Protein AF-A0A357KUC8-F1 (afdb_monomer_lite)

Secondary structure (DSSP, 8-state):
-PPEEEEEE--GGGHHHHHHHHHHHGGGGTTEEEEEE--HHHHHHHH---SPPPTTEEEEEEE-TTS-EEEEEEEE-SSTTHHHHHHHHHHHHT----GGGS---TT--BGGGGB-TTHHHHSS--B-EEEEEEEETTEEEEESSHHHHHHHHH-HHHHSBTTTTSBHHHHHHHS-----EEEEEEEETTEEEEE-B-SS-BHHHHHHHHHHHHHHHHHHHHHHHH-PPPPPP-TT--

Sequence (238 aa):
MGRFTVVHLVTGASAEPYRKAVEARSAELAAVQHRFVSDGAEFASLTGAAGAPADDLAGVALLDSAGAPLKTGAIPAAGAGAFDALVAFVSGATRTRAIADYNLPKNSNLAIDGYDPVAYFVAKPVRGTKDLSSTYRGVRYQFSSPDNRNLFNQSPESYLPTYGGWCAAAIGAKDEKVEIDPRNFKIKDGRLHLFYKDLFSDALKDWNKHEREWEPAADRNWEKRTGEKPRAATPGGQ

Structure (mmCIF, N/CA/C/O backbone):
data_AF-A0A357KUC8-F1
#
_entry.id   AF-A0A357KUC8-F1
#
loop_
_atom_site.group_PDB
_atom_site.id
_atom_site.type_symbol
_atom_site.label_atom_id
_atom_site.label_alt_id
_atom_site.label_comp_id
_atom_site.label_asym_id
_atom_site.label_entity_id
_atom_site.label_seq_id
_atom_site.pdbx_PDB_ins_code
_atom_site.Cartn_x
_atom_site.Cartn_y
_atom_site.Cartn_z
_atom_site.occupancy
_atom_site.B_iso_or_equiv
_atom_site.auth_seq_id
_atom_site.auth_comp_id
_atom_site.auth_asym_id
_atom_site.auth_atom_id
_atom_site.pdbx_PDB_model_num
ATOM 1 N N . MET A 1 1 ? -15.311 -6.559 0.393 1.00 43.22 1 MET A N 1
ATOM 2 C CA . MET A 1 1 ? -14.838 -5.523 1.335 1.00 43.22 1 MET A CA 1
ATOM 3 C C . MET A 1 1 ? -14.155 -6.252 2.473 1.00 43.22 1 MET A C 1
ATOM 5 O O . MET A 1 1 ? -14.855 -6.905 3.235 1.00 43.22 1 MET A O 1
ATOM 9 N N . GLY A 1 2 ? -12.821 -6.233 2.526 1.00 51.81 2 GLY A N 1
ATOM 10 C CA . GLY A 1 2 ? -12.096 -6.728 3.697 1.00 51.81 2 GLY A CA 1
ATOM 11 C C . GLY A 1 2 ? -12.489 -5.868 4.893 1.00 51.81 2 GLY A C 1
ATOM 12 O O . GLY A 1 2 ? -12.381 -4.645 4.825 1.00 51.81 2 GLY A O 1
ATOM 13 N N . ARG A 1 3 ? -13.067 -6.489 5.921 1.00 69.31 3 ARG A N 1
ATOM 14 C CA . ARG A 1 3 ? -13.394 -5.819 7.179 1.00 69.31 3 ARG A CA 1
ATOM 15 C C . ARG A 1 3 ? -12.157 -5.908 8.059 1.00 69.31 3 ARG A C 1
ATOM 17 O O . ARG A 1 3 ? -11.649 -7.006 8.266 1.00 69.31 3 ARG A O 1
ATOM 24 N N . PHE A 1 4 ? -11.668 -4.772 8.535 1.00 84.75 4 PHE A N 1
ATOM 25 C CA . PHE A 1 4 ? -10.624 -4.759 9.554 1.00 84.75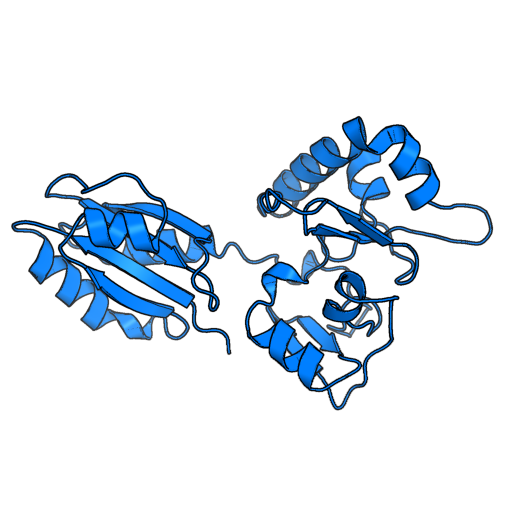 4 PHE A CA 1
ATOM 26 C C . PHE A 1 4 ? -11.218 -5.229 10.880 1.00 84.75 4 PHE A C 1
ATOM 28 O O . PHE A 1 4 ? -12.422 -5.080 11.089 1.00 84.75 4 PHE A O 1
ATOM 35 N N . THR A 1 5 ? -10.395 -5.750 11.784 1.00 91.50 5 THR A N 1
ATOM 36 C CA . THR A 1 5 ? -10.834 -6.063 13.152 1.00 91.50 5 THR A CA 1
ATOM 37 C C . THR A 1 5 ? -10.039 -5.231 14.137 1.00 91.50 5 THR A C 1
ATOM 39 O O . THR A 1 5 ? -8.817 -5.272 14.109 1.00 91.50 5 THR A O 1
ATOM 42 N N . VAL A 1 6 ? -10.696 -4.494 15.028 1.00 93.31 6 VAL A N 1
ATOM 43 C CA . VAL A 1 6 ? -10.036 -3.951 16.215 1.00 93.31 6 VAL A CA 1
ATOM 44 C C . VAL A 1 6 ? -10.286 -4.893 17.380 1.00 93.31 6 VAL A C 1
ATOM 46 O O . VAL A 1 6 ? -11.432 -5.110 17.774 1.00 93.31 6 VAL A O 1
ATOM 49 N N . VAL A 1 7 ? -9.210 -5.448 17.929 1.00 94.56 7 VAL A N 1
ATOM 50 C CA . VAL A 1 7 ? -9.234 -6.181 19.193 1.00 94.56 7 VAL A CA 1
ATOM 51 C C . VAL A 1 7 ? -8.997 -5.189 20.327 1.00 94.56 7 VAL A C 1
ATOM 53 O O . VAL A 1 7 ? -8.029 -4.430 20.291 1.00 94.56 7 VAL A O 1
ATOM 56 N N . HIS A 1 8 ? -9.880 -5.195 21.319 1.00 94.06 8 HIS A N 1
ATOM 57 C CA . HIS A 1 8 ? -9.843 -4.335 22.496 1.00 94.06 8 HIS A CA 1
ATOM 58 C C . HIS A 1 8 ? -9.618 -5.190 23.742 1.00 94.06 8 HIS A C 1
ATOM 60 O O . HIS A 1 8 ? -10.439 -6.057 24.034 1.00 94.06 8 HIS A O 1
ATOM 66 N N . LEU A 1 9 ? -8.558 -4.918 24.496 1.00 93.62 9 LEU A N 1
ATOM 67 C CA . LEU A 1 9 ? -8.335 -5.432 25.841 1.00 93.62 9 LEU A CA 1
ATOM 68 C C . LEU A 1 9 ? -8.558 -4.300 26.842 1.00 93.62 9 LEU A C 1
ATOM 70 O O . LEU A 1 9 ? -7.763 -3.363 26.897 1.00 93.62 9 LEU A O 1
ATOM 74 N N . VAL A 1 10 ? -9.628 -4.391 27.632 1.00 89.25 10 VAL A N 1
ATOM 75 C CA . VAL A 1 10 ? -9.882 -3.480 28.758 1.00 89.25 10 VAL A CA 1
ATOM 76 C C . VAL A 1 10 ? -10.266 -4.292 29.981 1.00 89.25 10 VAL A C 1
ATOM 78 O O . VAL A 1 10 ? -11.103 -5.192 29.899 1.00 89.25 10 VAL A O 1
ATOM 81 N N . THR A 1 11 ? -9.663 -3.955 31.114 1.00 86.31 11 THR A N 1
ATOM 82 C CA . THR A 1 11 ? -9.868 -4.614 32.404 1.00 86.31 11 THR A CA 1
ATOM 83 C C . THR A 1 11 ? -10.286 -3.599 33.464 1.00 86.31 11 THR A C 1
ATOM 85 O O . THR A 1 11 ? -10.173 -2.390 33.277 1.00 86.31 11 THR A O 1
ATOM 88 N N . GLY A 1 12 ? -10.799 -4.086 34.593 1.00 86.19 12 GLY A N 1
ATOM 89 C CA . GLY A 1 12 ? -11.116 -3.231 35.735 1.00 86.19 12 GLY A CA 1
ATOM 90 C C . GLY A 1 12 ? -12.287 -2.269 35.496 1.00 86.19 12 GLY A C 1
ATOM 91 O O . GLY A 1 12 ? -13.210 -2.541 34.727 1.00 86.19 12 GLY A O 1
ATOM 92 N N . ALA A 1 13 ? -12.269 -1.140 36.209 1.00 86.06 13 ALA A N 1
ATOM 93 C CA . ALA A 1 13 ? -13.401 -0.213 36.300 1.00 86.06 13 ALA A CA 1
ATOM 94 C C . ALA A 1 13 ? -13.717 0.541 34.992 1.00 86.06 13 ALA A C 1
ATOM 96 O O . ALA A 1 13 ? -14.814 1.080 34.843 1.00 86.06 13 ALA A O 1
ATOM 97 N N . SER A 1 14 ? -12.779 0.585 34.042 1.00 86.12 14 SER A N 1
ATOM 98 C CA . SER A 1 14 ? -12.934 1.296 32.768 1.00 86.12 14 SER A CA 1
ATOM 99 C C . SER A 1 14 ? -13.593 0.452 31.665 1.00 86.12 14 SER A C 1
ATOM 101 O O . SER A 1 14 ? -14.042 1.013 30.665 1.00 86.12 14 SER A O 1
ATOM 103 N N . ALA A 1 15 ? -13.726 -0.869 31.850 1.00 89.00 15 ALA A N 1
ATOM 104 C CA . ALA A 1 15 ? -14.176 -1.802 30.811 1.00 89.00 15 ALA A CA 1
ATOM 105 C C . ALA A 1 15 ? -15.588 -1.524 30.279 1.00 89.00 15 ALA A C 1
ATOM 107 O O . ALA A 1 15 ? -15.782 -1.383 29.071 1.00 89.00 15 ALA A O 1
ATOM 108 N N . GLU A 1 16 ? -16.571 -1.422 31.172 1.00 91.00 16 GLU A N 1
ATOM 109 C CA . GLU A 1 16 ? -17.971 -1.177 30.804 1.00 91.00 16 GLU A CA 1
ATOM 110 C C . GLU A 1 16 ? -18.181 0.209 30.162 1.00 91.00 16 GLU A C 1
ATOM 112 O O . GLU A 1 16 ? -18.729 0.279 29.056 1.00 91.00 16 GLU A O 1
ATOM 117 N N . PRO A 1 17 ? -17.703 1.320 30.765 1.00 90.75 17 PRO A N 1
ATOM 118 C CA . PRO A 1 17 ? -17.798 2.641 30.145 1.00 90.75 17 PRO A CA 1
ATOM 119 C C . PRO A 1 17 ? -17.150 2.708 28.758 1.00 90.75 17 PRO A C 1
ATOM 121 O O . PRO A 1 17 ? -17.733 3.284 27.836 1.00 90.75 17 PRO A O 1
ATOM 124 N N . TYR A 1 18 ? -15.975 2.093 28.597 1.00 92.81 18 TYR A N 1
ATOM 125 C CA . TYR A 1 18 ? -15.267 2.058 27.323 1.00 92.81 18 TYR A CA 1
ATOM 126 C C . TYR A 1 18 ? -16.044 1.279 26.259 1.00 92.81 18 TYR A C 1
ATOM 128 O O . TYR A 1 18 ? -16.283 1.804 25.169 1.00 92.81 18 TYR A O 1
ATOM 136 N N . ARG A 1 19 ? -16.485 0.052 26.577 1.00 92.62 19 ARG A N 1
ATOM 137 C CA . ARG A 1 19 ? -17.266 -0.786 25.654 1.00 92.62 19 ARG A CA 1
ATOM 138 C C . ARG A 1 19 ? -18.499 -0.037 25.162 1.00 92.62 19 ARG A C 1
ATOM 140 O O . ARG A 1 19 ? -18.701 0.068 23.954 1.00 92.62 19 ARG A O 1
ATOM 147 N N . LYS A 1 20 ? -19.250 0.575 26.081 1.00 91.88 20 LYS A N 1
ATOM 148 C CA . LYS A 1 20 ? -20.445 1.357 25.746 1.00 91.88 20 LYS A CA 1
ATOM 149 C C . LYS A 1 20 ? -20.132 2.532 24.817 1.00 91.88 20 LYS A C 1
ATOM 151 O O . LYS A 1 20 ? -20.894 2.789 23.887 1.00 91.88 20 LYS A O 1
ATOM 156 N N . ALA A 1 21 ? -19.026 3.242 25.048 1.00 90.75 21 ALA A N 1
ATOM 157 C CA . ALA A 1 21 ? -18.610 4.354 24.193 1.00 90.75 21 ALA A CA 1
ATOM 158 C C . ALA A 1 21 ? -18.252 3.891 22.769 1.00 90.75 21 ALA A C 1
ATOM 160 O O . ALA A 1 21 ? -18.636 4.546 21.799 1.00 90.75 21 ALA A O 1
ATOM 161 N N . VAL A 1 22 ? -17.559 2.754 22.640 1.00 91.62 22 VAL A N 1
ATOM 162 C CA . VAL A 1 22 ? -17.210 2.157 21.342 1.00 91.62 22 VAL A CA 1
ATOM 163 C C . VAL A 1 22 ? -18.444 1.653 20.606 1.00 91.62 22 VAL A C 1
ATOM 165 O O . VAL A 1 22 ? -18.620 1.962 19.430 1.00 91.62 22 VAL A O 1
ATOM 168 N N . GLU A 1 23 ? -19.328 0.928 21.285 1.00 90.88 23 GLU A N 1
ATOM 169 C CA . GLU A 1 23 ? -20.552 0.394 20.684 1.00 90.88 23 GLU A CA 1
ATOM 170 C C . GLU A 1 23 ? -21.480 1.510 20.193 1.00 90.88 23 GLU A C 1
ATOM 172 O O . GLU A 1 23 ? -21.948 1.454 19.053 1.00 90.88 23 GLU A O 1
ATOM 177 N N . ALA A 1 24 ? -21.670 2.563 21.000 1.00 89.81 24 ALA A N 1
ATOM 178 C CA . ALA A 1 24 ? -22.538 3.697 20.677 1.00 89.81 24 ALA A CA 1
ATOM 179 C C . ALA A 1 24 ? -22.121 4.454 19.406 1.00 89.81 24 ALA A C 1
ATOM 181 O O . ALA A 1 24 ? -22.967 5.060 18.750 1.00 89.81 24 ALA A O 1
ATOM 182 N N . ARG A 1 25 ? -20.829 4.426 19.062 1.00 90.06 25 ARG A N 1
ATOM 183 C CA . ARG A 1 25 ? -20.252 5.156 17.922 1.00 90.06 25 ARG A CA 1
ATOM 184 C C . ARG A 1 25 ? -19.630 4.233 16.870 1.00 90.06 25 ARG A C 1
ATOM 186 O O . ARG A 1 25 ? -19.018 4.706 15.919 1.00 90.06 25 ARG A O 1
ATOM 193 N N . SER A 1 26 ? -19.828 2.918 16.982 1.00 82.19 26 SER A N 1
ATOM 194 C CA . SER A 1 26 ? -19.240 1.903 16.089 1.00 82.19 26 SER A CA 1
ATOM 195 C C . SER A 1 26 ? -19.555 2.127 14.601 1.00 82.19 26 SER A C 1
ATOM 197 O O . SER A 1 26 ? -18.743 1.809 13.734 1.00 82.19 26 SER A O 1
ATOM 199 N N . ALA A 1 27 ? -20.691 2.758 14.290 1.00 80.56 27 ALA A N 1
ATOM 200 C CA . ALA A 1 27 ? -21.062 3.140 12.928 1.00 80.56 27 ALA A CA 1
ATOM 201 C C . ALA A 1 27 ? -20.090 4.145 12.274 1.00 80.56 27 ALA A C 1
ATOM 203 O O . ALA A 1 27 ? -19.967 4.155 11.049 1.00 80.56 27 ALA A O 1
ATOM 204 N N . GLU A 1 28 ? -19.360 4.949 13.058 1.00 80.31 28 GLU A N 1
ATOM 205 C CA . GLU A 1 28 ? -18.319 5.862 12.552 1.00 80.31 28 GLU A CA 1
ATOM 206 C C . GLU A 1 28 ? -17.122 5.099 11.956 1.00 80.31 28 GLU A C 1
ATOM 208 O O . GLU A 1 28 ? -16.363 5.644 11.156 1.00 80.31 28 GLU A O 1
ATOM 213 N N . LEU A 1 29 ? -16.985 3.812 12.290 1.00 77.12 29 LEU A N 1
ATOM 214 C CA . LEU A 1 29 ? -15.959 2.902 11.791 1.00 77.12 29 LEU A CA 1
ATOM 215 C C . LEU A 1 29 ? -16.594 1.732 11.017 1.00 77.12 29 LEU A C 1
ATOM 217 O O . LEU A 1 29 ? -16.215 0.583 11.202 1.00 77.12 29 LEU A O 1
ATOM 221 N N . ALA A 1 30 ? -17.539 1.997 10.108 1.00 63.72 30 ALA A N 1
ATOM 222 C CA . ALA A 1 30 ? -18.351 0.973 9.420 1.00 63.72 30 ALA A CA 1
ATOM 223 C C . ALA A 1 30 ? -17.578 -0.160 8.689 1.00 63.72 30 ALA A C 1
ATOM 225 O O . ALA A 1 30 ? -18.158 -1.199 8.365 1.00 63.72 30 ALA A O 1
ATOM 226 N N . ALA A 1 31 ? -16.280 0.017 8.413 1.00 73.50 31 ALA A N 1
ATOM 227 C CA . ALA A 1 31 ? -15.400 -1.002 7.827 1.00 73.50 31 ALA A CA 1
ATOM 228 C C . ALA A 1 31 ? -14.613 -1.830 8.869 1.00 73.50 31 ALA A C 1
ATOM 230 O O . ALA A 1 31 ? -13.762 -2.640 8.489 1.00 73.50 31 ALA A O 1
ATOM 231 N N . VAL A 1 32 ? -14.882 -1.626 10.159 1.00 81.06 32 VAL A N 1
ATOM 232 C CA . VAL A 1 32 ? -14.164 -2.205 11.295 1.00 81.06 32 VAL A CA 1
ATOM 233 C C . VAL A 1 32 ? -15.118 -3.059 12.128 1.00 81.06 32 VAL A C 1
ATOM 235 O O . VAL A 1 32 ? -16.190 -2.622 12.534 1.00 81.06 32 VAL A O 1
ATOM 238 N N . GLN A 1 33 ? -14.724 -4.299 12.390 1.00 89.56 33 GLN A N 1
ATOM 239 C CA . GLN A 1 33 ? -15.337 -5.158 13.393 1.00 89.56 33 GLN A CA 1
ATOM 240 C C . GLN A 1 33 ? -14.649 -4.933 14.734 1.00 89.56 33 GLN A C 1
ATOM 242 O O . GLN A 1 33 ? -13.426 -4.874 14.802 1.00 89.56 33 GLN A O 1
ATOM 247 N N . HIS A 1 34 ? -15.426 -4.837 15.805 1.00 92.19 34 HIS A N 1
ATOM 248 C CA . HIS A 1 34 ? -14.900 -4.695 17.157 1.00 92.19 34 HIS A CA 1
ATOM 249 C C . HIS A 1 34 ? -14.947 -6.052 17.865 1.00 92.19 34 HIS A C 1
ATOM 251 O O . HIS A 1 34 ? -16.005 -6.678 17.936 1.00 92.19 34 HIS A O 1
ATOM 257 N N . ARG A 1 35 ? -13.808 -6.511 18.390 1.00 93.62 35 ARG A N 1
ATOM 258 C CA . ARG A 1 35 ? -13.694 -7.713 19.226 1.00 93.62 35 ARG A CA 1
ATOM 259 C C . ARG A 1 35 ? -13.171 -7.308 20.597 1.00 93.62 35 ARG A C 1
ATOM 261 O O . ARG A 1 35 ? -12.047 -6.838 20.705 1.00 93.62 35 ARG A O 1
ATOM 268 N N . PHE A 1 36 ? -13.959 -7.511 21.643 1.00 93.19 36 PHE A N 1
ATOM 269 C CA . PHE A 1 36 ? -13.519 -7.267 23.016 1.00 93.19 36 PHE A CA 1
ATOM 270 C C . PHE A 1 36 ? -12.994 -8.561 23.634 1.00 93.19 36 PHE A C 1
ATOM 272 O O . PHE A 1 36 ? -13.638 -9.601 23.515 1.00 93.19 36 PHE A O 1
ATOM 279 N N . VAL A 1 37 ? -11.851 -8.482 24.306 1.00 91.81 37 VAL A N 1
ATOM 280 C CA . VAL A 1 37 ? -11.258 -9.560 25.101 1.00 91.81 37 VAL A CA 1
ATOM 281 C C . VAL A 1 37 ? -10.975 -9.034 26.506 1.00 91.81 37 VAL A C 1
ATOM 283 O O . VAL A 1 37 ? -10.710 -7.847 26.695 1.00 91.81 37 VAL A O 1
ATOM 286 N N . SER A 1 38 ? -11.069 -9.905 27.504 1.00 85.44 38 SER A N 1
ATOM 287 C CA . SER A 1 38 ? -10.801 -9.567 28.912 1.00 85.44 38 SER A CA 1
ATOM 288 C C . SER A 1 38 ? -9.539 -10.233 29.454 1.00 85.44 38 SER A C 1
ATOM 290 O O . SER A 1 38 ? -9.168 -9.995 30.599 1.00 85.44 38 SER A O 1
ATOM 292 N N . ASP A 1 39 ? -8.900 -11.082 28.649 1.00 86.56 39 ASP A N 1
ATOM 293 C CA . ASP A 1 39 ? -7.702 -11.824 29.011 1.00 86.56 39 ASP A CA 1
ATOM 294 C C . ASP A 1 39 ? -6.492 -11.321 28.213 1.00 86.56 39 ASP A C 1
ATOM 296 O O . ASP A 1 39 ? -6.507 -11.242 26.980 1.00 86.56 39 ASP A O 1
ATOM 300 N N . GLY A 1 40 ? -5.424 -10.987 28.938 1.00 86.00 40 GLY A N 1
ATOM 301 C CA . GLY A 1 40 ? -4.164 -10.551 28.350 1.00 86.00 40 GLY A CA 1
ATOM 302 C C . GLY A 1 40 ? -3.480 -11.642 27.528 1.00 86.00 40 GLY A C 1
ATOM 303 O O . GLY A 1 40 ? -2.813 -11.314 26.547 1.00 86.00 40 GLY A O 1
ATOM 304 N N . ALA A 1 41 ? -3.661 -12.921 27.877 1.00 87.00 41 ALA A N 1
ATOM 305 C CA . ALA A 1 41 ? -3.086 -14.024 27.108 1.00 87.00 41 ALA A CA 1
ATOM 306 C C . ALA A 1 41 ? -3.822 -14.228 25.774 1.00 87.00 41 ALA A C 1
ATOM 308 O O . ALA A 1 41 ? -3.171 -14.375 24.736 1.00 87.00 41 ALA A O 1
ATOM 309 N N . GLU A 1 42 ? -5.158 -14.153 25.765 1.00 89.62 42 GLU A N 1
ATOM 310 C CA . GLU A 1 42 ? -5.939 -14.128 24.521 1.00 89.62 42 GLU A CA 1
ATOM 311 C C . GLU A 1 42 ? -5.535 -12.943 23.627 1.00 89.62 42 GLU A C 1
ATOM 313 O O . GLU A 1 42 ? -5.280 -13.127 22.434 1.00 89.62 42 GLU A O 1
ATOM 318 N N . PHE A 1 43 ? -5.412 -11.737 24.193 1.00 89.56 43 PHE A N 1
ATOM 319 C CA . PHE A 1 43 ? -4.977 -10.560 23.436 1.00 89.56 43 PHE A CA 1
ATOM 320 C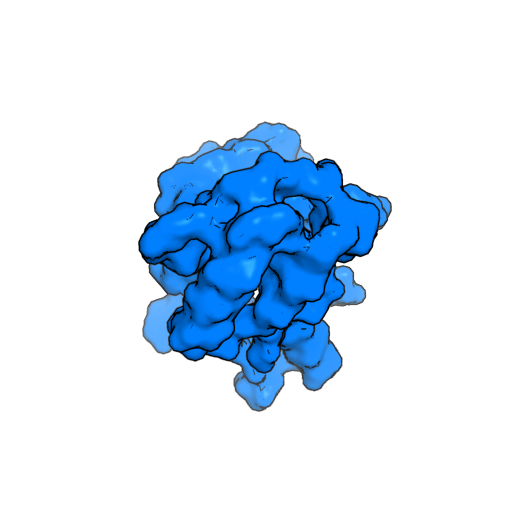 C . PHE A 1 43 ? -3.584 -10.751 22.824 1.00 89.56 43 PHE A C 1
ATOM 322 O O . PHE A 1 43 ? -3.393 -10.483 21.636 1.00 89.56 43 PHE A O 1
ATOM 329 N N . ALA A 1 44 ? -2.623 -11.257 23.598 1.00 87.25 44 ALA A N 1
ATOM 330 C CA . ALA A 1 44 ? -1.272 -11.525 23.112 1.00 87.25 44 ALA A CA 1
ATOM 331 C C . ALA A 1 44 ? -1.260 -12.578 21.993 1.00 87.25 44 ALA A C 1
ATOM 333 O O . ALA A 1 44 ? -0.586 -12.391 20.982 1.00 87.25 44 ALA A O 1
ATOM 334 N N . SER A 1 45 ? -2.056 -13.643 22.128 1.00 86.56 45 SER A N 1
ATOM 335 C CA . SER A 1 45 ? -2.196 -14.697 21.114 1.00 86.56 45 SER A CA 1
ATOM 336 C C . SER A 1 45 ? -2.754 -14.167 19.788 1.00 86.56 45 SER A C 1
ATOM 338 O O . SER A 1 45 ? -2.261 -14.512 18.716 1.00 86.56 45 SER A O 1
ATOM 340 N N . LEU A 1 46 ? -3.753 -13.282 19.848 1.00 83.69 46 LEU A N 1
ATOM 341 C CA . LEU A 1 46 ? -4.397 -12.718 18.657 1.00 83.69 46 LEU A CA 1
ATOM 342 C C . LEU A 1 46 ? -3.570 -11.631 17.964 1.00 83.69 46 LEU A C 1
ATOM 344 O O . LEU A 1 46 ? -3.769 -11.382 16.778 1.00 83.69 46 LEU A O 1
ATOM 348 N N . THR A 1 47 ? -2.714 -10.925 18.703 1.00 84.12 47 THR A N 1
ATOM 349 C CA . THR A 1 47 ? -2.144 -9.648 18.237 1.00 84.12 47 THR A CA 1
ATOM 350 C C . THR A 1 47 ? -0.619 -9.614 18.227 1.00 84.12 47 THR A C 1
ATOM 352 O O . THR A 1 47 ? -0.039 -8.707 17.632 1.00 84.12 47 THR A O 1
ATOM 355 N N . GLY A 1 48 ? 0.042 -10.557 18.904 1.00 80.00 48 GLY A N 1
ATOM 356 C CA . GLY A 1 48 ? 1.488 -10.543 19.137 1.00 80.00 48 GLY A CA 1
ATOM 357 C C . GLY A 1 48 ? 1.967 -9.441 20.093 1.00 80.00 48 GLY A C 1
ATOM 358 O O . GLY A 1 48 ? 3.172 -9.288 20.283 1.00 80.00 48 GLY A O 1
ATOM 359 N N . ALA A 1 49 ? 1.059 -8.654 20.683 1.00 79.56 49 ALA A N 1
ATOM 360 C CA . ALA A 1 49 ? 1.404 -7.612 21.645 1.00 79.56 49 ALA A CA 1
ATOM 361 C C . ALA A 1 49 ? 1.687 -8.191 23.041 1.00 79.56 49 ALA A C 1
ATOM 363 O O . ALA A 1 49 ? 1.113 -9.202 23.444 1.00 79.56 49 ALA A O 1
ATOM 364 N N . ALA A 1 50 ? 2.556 -7.517 23.797 1.00 65.19 50 ALA A N 1
ATOM 365 C CA . ALA A 1 50 ? 2.757 -7.811 25.214 1.00 65.19 50 ALA A CA 1
ATOM 366 C C . ALA A 1 50 ? 1.493 -7.466 26.032 1.00 65.19 50 ALA A C 1
ATOM 368 O O . ALA A 1 50 ? 0.681 -6.661 25.585 1.00 65.19 50 ALA A O 1
ATOM 369 N N . GLY A 1 51 ? 1.351 -8.119 27.194 1.00 60.34 51 GLY A N 1
ATOM 370 C CA . GLY A 1 51 ? 0.114 -8.287 27.973 1.00 60.34 51 GLY A CA 1
ATOM 371 C C . GLY A 1 51 ? -0.604 -7.034 28.505 1.00 60.34 51 GLY A C 1
ATOM 372 O O . GLY A 1 51 ? -0.496 -5.937 27.972 1.00 60.34 51 GLY A O 1
ATOM 373 N N . ALA A 1 52 ? -1.426 -7.243 29.539 1.00 61.69 52 ALA A N 1
ATOM 374 C CA . ALA A 1 52 ? -2.520 -6.341 29.898 1.00 61.69 52 ALA A CA 1
ATOM 375 C C . ALA A 1 52 ? -2.098 -4.882 30.193 1.00 61.69 52 ALA A C 1
ATOM 377 O O . ALA A 1 52 ? -1.087 -4.660 30.864 1.00 61.69 52 ALA A O 1
ATOM 378 N N . PRO A 1 53 ? -2.872 -3.893 29.703 1.00 69.06 53 PRO A N 1
ATOM 379 C CA . PRO A 1 53 ? -2.631 -2.474 29.951 1.00 69.06 53 PRO A CA 1
ATOM 380 C C . PRO A 1 53 ? -2.924 -2.099 31.416 1.00 69.06 53 PRO A C 1
ATOM 382 O O . PRO A 1 53 ? -3.542 -2.862 32.154 1.00 69.06 53 PRO A O 1
ATOM 385 N N . ALA A 1 54 ? -2.503 -0.900 31.829 1.00 73.50 54 ALA A N 1
ATOM 386 C CA . ALA A 1 54 ? -2.949 -0.303 33.090 1.00 73.50 54 ALA A CA 1
ATOM 387 C C . ALA A 1 54 ? -4.479 -0.097 33.105 1.00 73.50 54 ALA A C 1
ATOM 389 O O . ALA A 1 54 ? -5.093 0.021 32.047 1.00 73.50 54 ALA A O 1
ATOM 390 N N . ASP A 1 55 ? -5.089 -0.011 34.294 1.00 71.44 55 ASP A N 1
ATOM 391 C CA . ASP A 1 55 ? -6.554 0.039 34.480 1.00 71.44 55 ASP A CA 1
ATOM 392 C C . ASP A 1 55 ? -7.261 1.214 33.769 1.00 71.44 55 ASP A C 1
ATOM 394 O O . ASP A 1 55 ? -8.465 1.162 33.503 1.00 71.44 55 ASP A O 1
ATOM 398 N N . ASP A 1 56 ? -6.540 2.290 33.459 1.00 82.50 56 ASP A N 1
ATOM 399 C CA . ASP A 1 56 ? -7.032 3.477 32.752 1.00 82.50 56 ASP A CA 1
ATOM 400 C C . ASP A 1 56 ? -6.804 3.431 31.231 1.00 82.50 56 ASP A C 1
ATOM 402 O O . ASP A 1 56 ? -7.246 4.329 30.500 1.00 82.50 56 ASP A O 1
ATOM 406 N N . LEU A 1 57 ? -6.163 2.371 30.737 1.00 86.88 57 LEU A N 1
ATOM 407 C CA . LEU A 1 57 ? -5.791 2.185 29.343 1.00 86.88 57 LEU A CA 1
ATOM 408 C C . LEU A 1 57 ? -6.470 0.957 28.730 1.00 86.88 57 LEU A C 1
ATOM 410 O O . LEU A 1 57 ? -6.642 -0.090 29.347 1.00 86.88 57 LEU A O 1
ATOM 414 N N . ALA A 1 58 ? -6.809 1.083 27.452 1.00 90.62 58 ALA A N 1
ATOM 415 C CA . ALA A 1 58 ? -7.237 -0.012 26.603 1.00 90.62 58 ALA A CA 1
ATOM 416 C C . ALA A 1 58 ? -6.065 -0.461 25.736 1.00 90.62 58 ALA A C 1
ATOM 418 O O . ALA A 1 58 ? -5.510 0.345 24.986 1.00 90.62 58 ALA A O 1
ATOM 419 N N . GLY A 1 59 ? -5.731 -1.748 25.783 1.00 93.12 59 GLY A N 1
ATOM 420 C CA . GLY A 1 59 ? -4.899 -2.389 24.777 1.00 93.12 59 GLY A CA 1
ATOM 421 C C . GLY A 1 59 ? -5.709 -2.491 23.493 1.00 93.12 59 GLY A C 1
ATOM 422 O O . GLY A 1 59 ? -6.820 -3.014 23.497 1.00 93.12 59 GLY A O 1
ATOM 423 N N . VAL A 1 60 ? -5.192 -1.960 22.393 1.00 93.38 60 VAL A N 1
ATOM 424 C CA . VAL A 1 60 ? -5.879 -1.971 21.101 1.00 93.38 60 VAL A CA 1
ATOM 425 C C . VAL A 1 60 ? -4.973 -2.523 20.019 1.00 93.38 60 VAL A C 1
ATOM 427 O O . VAL A 1 60 ? -3.794 -2.177 19.931 1.00 93.38 60 VAL A O 1
ATOM 430 N N . ALA A 1 61 ? -5.535 -3.377 19.173 1.00 92.50 61 ALA A N 1
ATOM 431 C CA . ALA A 1 61 ? -4.862 -3.912 18.003 1.00 92.50 61 ALA A CA 1
ATOM 432 C C . ALA A 1 61 ? -5.780 -3.820 16.792 1.00 92.50 61 ALA A C 1
ATOM 434 O O . ALA A 1 61 ? -6.867 -4.385 16.809 1.00 92.50 61 ALA A O 1
ATOM 435 N N . LEU A 1 62 ? -5.350 -3.125 15.743 1.00 90.19 62 LEU A N 1
ATOM 436 C CA . LEU A 1 62 ? -5.994 -3.190 14.439 1.00 90.19 62 LEU A CA 1
ATOM 437 C C . LEU A 1 62 ? -5.383 -4.355 13.666 1.00 90.19 62 LEU A C 1
ATOM 439 O O . LEU A 1 62 ? -4.175 -4.371 13.438 1.00 90.19 62 LEU A O 1
ATOM 443 N N . LEU A 1 63 ? -6.221 -5.288 13.246 1.00 85.75 63 LEU A N 1
ATOM 444 C CA . LEU A 1 63 ? -5.891 -6.411 12.387 1.00 85.75 63 LEU A CA 1
ATOM 445 C C . LEU A 1 63 ? -6.464 -6.165 10.989 1.00 85.75 63 LEU A C 1
ATOM 447 O O . LEU A 1 63 ? -7.544 -5.574 10.842 1.00 85.75 63 LEU A O 1
ATOM 451 N N . ASP A 1 64 ? -5.756 -6.629 9.966 1.00 78.88 64 ASP A N 1
ATOM 452 C CA . ASP A 1 64 ? -6.310 -6.722 8.619 1.00 78.88 64 ASP A CA 1
ATOM 453 C C . ASP A 1 64 ? -7.392 -7.813 8.524 1.00 78.88 64 ASP A C 1
ATOM 455 O O . ASP A 1 64 ? -7.737 -8.487 9.498 1.00 78.88 64 ASP A O 1
ATOM 459 N N . SER A 1 65 ? -7.966 -7.984 7.336 1.00 75.38 65 SER A N 1
ATOM 460 C CA . SER A 1 65 ? -8.998 -8.996 7.097 1.00 75.38 65 SER A CA 1
ATOM 461 C C . SER A 1 65 ? -8.492 -10.443 7.131 1.00 75.38 65 SER A C 1
ATOM 463 O O . SER A 1 65 ? -9.322 -11.349 7.184 1.00 75.38 65 SER A O 1
ATOM 465 N N . ALA A 1 66 ? -7.175 -10.671 7.113 1.00 75.06 66 ALA A N 1
ATOM 466 C CA . ALA A 1 66 ? -6.556 -11.980 7.321 1.00 75.06 66 ALA A CA 1
ATOM 467 C C . ALA A 1 66 ? -6.211 -12.238 8.803 1.00 75.06 66 ALA A C 1
ATOM 469 O O . ALA A 1 66 ? -5.780 -13.337 9.150 1.00 75.06 66 ALA A O 1
ATOM 470 N N . GLY A 1 67 ? -6.425 -11.252 9.681 1.00 75.50 67 GLY A N 1
ATOM 471 C CA . GLY A 1 67 ? -6.100 -11.328 11.104 1.00 75.50 67 GLY A CA 1
ATOM 472 C C . GLY A 1 67 ? -4.655 -10.949 11.431 1.00 75.50 67 GLY A C 1
ATOM 473 O O . GLY A 1 67 ? -4.249 -11.098 12.582 1.00 75.50 67 GLY A O 1
ATOM 474 N N . ALA A 1 68 ? -3.877 -10.445 10.468 1.00 78.00 68 ALA A N 1
ATOM 475 C CA . ALA A 1 68 ? -2.516 -9.993 10.731 1.00 78.00 68 ALA A CA 1
ATOM 476 C C . ALA A 1 68 ? -2.523 -8.591 11.377 1.00 78.00 68 ALA A C 1
ATOM 478 O O . ALA A 1 68 ? -3.271 -7.710 10.937 1.00 78.00 68 ALA A O 1
ATOM 479 N N . PRO A 1 69 ? -1.706 -8.345 12.418 1.00 79.75 69 PRO A N 1
ATOM 480 C CA . PRO A 1 69 ? -1.688 -7.062 13.109 1.00 79.75 69 PRO A CA 1
ATOM 481 C C . PRO A 1 69 ? -1.091 -5.950 12.240 1.00 79.75 69 PRO A C 1
ATOM 483 O O . PRO A 1 69 ? 0.066 -6.004 11.832 1.00 79.75 69 PRO A O 1
ATOM 486 N N . LEU A 1 70 ? -1.878 -4.897 12.010 1.00 78.75 70 LEU A N 1
ATOM 487 C CA . LEU A 1 70 ? -1.466 -3.662 11.332 1.00 78.75 70 LEU A CA 1
ATOM 488 C C . LEU A 1 70 ? -0.882 -2.642 12.309 1.00 78.75 70 LEU A C 1
ATOM 490 O O . LEU A 1 70 ? 0.052 -1.911 11.981 1.00 78.75 70 LEU A O 1
ATOM 494 N N . LYS A 1 71 ? -1.460 -2.557 13.509 1.00 84.81 71 LYS A N 1
ATOM 495 C CA . LYS A 1 71 ? -0.991 -1.674 14.579 1.00 84.81 71 LYS A CA 1
ATOM 496 C C . LYS A 1 71 ? -1.466 -2.200 15.918 1.00 84.81 71 LYS A C 1
ATOM 498 O O . LYS A 1 71 ? -2.643 -2.506 16.062 1.00 84.81 71 LYS A O 1
ATOM 503 N N . THR A 1 72 ? -0.586 -2.214 16.904 1.00 88.50 72 THR A N 1
ATOM 504 C CA . THR A 1 72 ? -0.911 -2.474 18.309 1.00 88.50 72 THR A CA 1
ATOM 505 C C . THR A 1 72 ? -0.531 -1.254 19.146 1.00 88.50 72 THR A C 1
ATOM 507 O O . THR A 1 72 ? 0.296 -0.434 18.734 1.00 88.50 72 THR A O 1
ATOM 510 N N . GLY A 1 73 ? -1.172 -1.064 20.293 1.00 89.56 73 GLY A N 1
ATOM 511 C CA . GLY A 1 73 ? -0.845 0.029 21.202 1.00 89.56 73 GLY A CA 1
ATOM 512 C C . GLY A 1 73 ? -1.816 0.135 22.366 1.00 89.56 73 GLY A C 1
ATOM 513 O O . GLY A 1 73 ? -2.641 -0.749 22.578 1.00 89.56 73 GLY A O 1
ATOM 514 N N . ALA A 1 74 ? -1.715 1.237 23.103 1.00 91.56 74 ALA A N 1
ATOM 515 C CA . ALA A 1 74 ? -2.626 1.579 24.182 1.00 91.56 74 ALA A CA 1
ATOM 516 C C . ALA A 1 74 ? -3.291 2.933 23.908 1.00 91.56 74 ALA A C 1
ATOM 518 O O . ALA A 1 74 ? -2.646 3.849 23.389 1.00 91.56 74 ALA A O 1
ATOM 519 N N . ILE A 1 75 ? -4.569 3.058 24.253 1.00 90.75 75 ILE A N 1
ATOM 520 C CA . ILE A 1 75 ? -5.325 4.318 24.216 1.00 90.75 75 ILE A CA 1
ATOM 521 C C . ILE A 1 75 ? -6.050 4.525 25.550 1.00 90.75 75 ILE A C 1
ATOM 523 O O . ILE A 1 75 ? -6.253 3.548 26.268 1.00 90.75 75 ILE A O 1
ATOM 527 N N . PRO A 1 76 ? -6.476 5.750 25.896 1.00 91.56 76 PRO A N 1
ATOM 528 C CA . PRO A 1 76 ? -7.309 5.967 27.075 1.00 91.56 76 PRO A CA 1
ATOM 529 C C . PRO A 1 76 ? -8.576 5.100 27.039 1.00 91.56 76 PRO A C 1
ATOM 531 O O . PRO A 1 76 ? -9.296 5.101 26.038 1.00 91.56 76 PRO A O 1
ATOM 534 N N . ALA A 1 77 ? -8.849 4.380 28.129 1.00 89.25 77 ALA A N 1
ATOM 535 C CA . ALA A 1 77 ? -10.110 3.664 28.342 1.00 89.25 77 ALA A CA 1
ATOM 536 C C . ALA A 1 77 ? -11.114 4.496 29.156 1.00 89.25 77 ALA A C 1
ATOM 538 O O . ALA A 1 77 ? -12.323 4.293 29.056 1.00 89.25 77 ALA A O 1
ATOM 539 N N . ALA A 1 78 ? -10.621 5.451 29.950 1.00 86.06 78 ALA A N 1
ATOM 540 C CA . ALA A 1 78 ? -11.437 6.315 30.791 1.00 86.06 78 ALA A CA 1
ATOM 541 C C . ALA A 1 78 ? -11.705 7.690 30.149 1.00 86.06 78 ALA A C 1
ATOM 543 O O . ALA A 1 78 ? -10.851 8.278 29.486 1.00 86.06 78 ALA A O 1
ATOM 544 N N . GLY A 1 79 ? -12.891 8.239 30.425 1.00 84.00 79 GLY A N 1
ATOM 545 C CA . GLY A 1 79 ? -13.264 9.608 30.060 1.00 84.00 79 GLY A CA 1
ATOM 546 C C . GLY A 1 79 ? -13.809 9.780 28.637 1.00 84.00 79 GLY A C 1
ATOM 547 O O . GLY A 1 79 ? -13.823 8.865 27.818 1.00 84.00 79 GLY A O 1
ATOM 548 N N . ALA A 1 80 ? -14.287 10.993 28.343 1.00 80.19 80 ALA A N 1
ATOM 549 C CA . ALA A 1 80 ? -15.028 11.303 27.115 1.00 80.19 80 ALA A CA 1
ATOM 550 C C . ALA A 1 80 ? -14.199 11.184 25.816 1.00 80.19 80 ALA A C 1
ATOM 552 O O . ALA A 1 80 ? -14.774 11.001 24.749 1.00 80.19 80 ALA A O 1
ATOM 553 N N . GLY A 1 81 ? -12.865 11.252 25.897 1.00 86.88 81 GLY A N 1
ATOM 554 C CA . GLY A 1 81 ? -11.966 11.211 24.733 1.00 86.88 81 GLY A CA 1
ATOM 555 C C . GLY A 1 81 ? -11.553 9.810 24.263 1.00 86.88 81 GLY A C 1
ATOM 556 O O . GLY A 1 81 ? -10.818 9.698 23.283 1.00 86.88 81 GLY A O 1
ATOM 557 N N . ALA A 1 82 ? -11.994 8.740 24.935 1.00 90.56 82 ALA A N 1
ATOM 558 C CA . ALA A 1 82 ? -11.564 7.369 24.635 1.00 90.56 82 ALA A CA 1
ATOM 559 C C . ALA A 1 82 ? -11.894 6.936 23.194 1.00 90.56 82 ALA A C 1
ATOM 561 O O . ALA A 1 82 ? -11.070 6.322 22.512 1.00 90.56 82 ALA A O 1
ATOM 562 N N . PHE A 1 83 ? -13.082 7.298 22.697 1.00 91.19 83 PHE A N 1
ATOM 563 C CA . PHE A 1 83 ? -13.476 6.960 21.330 1.00 91.19 83 PHE A CA 1
ATOM 564 C C . PHE A 1 83 ? -12.717 7.778 20.284 1.00 91.19 83 PHE A C 1
ATOM 566 O O . PHE A 1 83 ? -12.285 7.231 19.276 1.00 91.19 83 PHE A O 1
ATOM 573 N N . ASP A 1 84 ? -12.487 9.067 20.523 1.00 90.25 84 ASP A N 1
ATOM 574 C CA . ASP A 1 84 ? -11.739 9.891 19.571 1.00 90.25 84 ASP A CA 1
ATOM 575 C C . ASP A 1 84 ? -10.275 9.422 19.477 1.00 90.25 84 ASP A C 1
ATOM 577 O O . ASP A 1 84 ? -9.696 9.378 18.388 1.00 90.25 84 ASP A O 1
ATOM 581 N N . ALA A 1 85 ? -9.697 8.957 20.591 1.00 90.75 85 ALA A N 1
ATOM 582 C CA . ALA A 1 85 ? -8.396 8.292 20.597 1.00 90.75 85 ALA A CA 1
ATOM 583 C C . ALA A 1 85 ? -8.412 6.963 19.818 1.00 90.75 85 ALA A C 1
ATOM 585 O O . ALA A 1 85 ? -7.459 6.673 19.092 1.00 90.75 85 ALA A O 1
ATOM 586 N N . LEU A 1 86 ? -9.494 6.180 19.907 1.00 91.50 86 LEU A N 1
ATOM 587 C CA . LEU A 1 86 ? -9.686 4.975 19.094 1.00 91.50 86 LEU A CA 1
ATOM 588 C C . LEU A 1 86 ? -9.771 5.313 17.599 1.00 91.50 86 LEU A C 1
ATOM 590 O O . LEU A 1 86 ? -9.087 4.683 16.792 1.00 91.50 86 LEU A O 1
ATOM 594 N N . VAL A 1 87 ? -10.552 6.327 17.224 1.00 87.81 87 VAL A N 1
ATOM 595 C CA . VAL A 1 87 ? -10.657 6.795 15.833 1.00 87.81 87 VAL A CA 1
ATOM 596 C C . VAL A 1 87 ? -9.294 7.243 15.319 1.00 87.81 87 VAL A C 1
ATOM 598 O O . VAL A 1 87 ? -8.894 6.841 14.226 1.00 87.81 87 VAL A O 1
ATOM 601 N N . ALA A 1 88 ? -8.536 8.010 16.105 1.00 84.56 88 ALA A N 1
ATOM 602 C CA . ALA A 1 88 ? -7.178 8.417 15.751 1.00 84.56 88 ALA A CA 1
ATOM 603 C C . ALA A 1 88 ? -6.213 7.220 15.659 1.00 84.56 88 ALA A C 1
ATOM 605 O O . ALA A 1 88 ? -5.350 7.182 14.776 1.00 84.56 88 ALA A O 1
ATOM 606 N N . PHE A 1 89 ? -6.360 6.216 16.528 1.00 86.69 89 PHE A N 1
ATOM 607 C CA . PHE A 1 89 ? -5.563 4.993 16.490 1.00 86.69 89 PHE A CA 1
ATOM 608 C C . PHE A 1 89 ? -5.796 4.216 15.192 1.00 86.69 89 PHE A C 1
ATOM 610 O O . PHE A 1 89 ? -4.819 3.920 14.495 1.00 86.69 89 PHE A O 1
ATOM 617 N N . VAL A 1 90 ? -7.065 3.962 14.855 1.00 83.94 90 VAL A N 1
ATOM 618 C CA . VAL A 1 90 ? -7.491 3.258 13.636 1.00 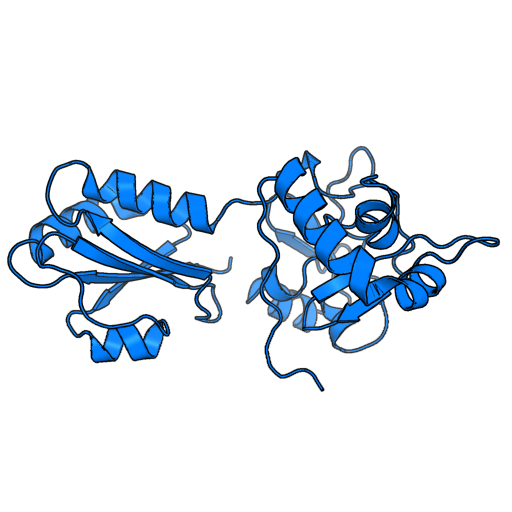83.94 90 VAL A CA 1
ATOM 619 C C . VAL A 1 90 ? -7.113 4.059 12.391 1.00 83.94 90 VAL A C 1
ATOM 621 O O . VAL A 1 90 ? -6.488 3.517 11.483 1.00 83.94 90 VAL A O 1
ATOM 624 N N . SER A 1 91 ? -7.392 5.363 12.362 1.00 76.00 91 SER A N 1
ATOM 625 C CA . SER A 1 91 ? -7.068 6.249 11.229 1.00 76.00 91 SER A CA 1
ATOM 626 C C . SER A 1 91 ? -5.557 6.405 11.025 1.00 76.00 91 SER A C 1
ATOM 628 O O . SER A 1 91 ? -5.071 6.481 9.902 1.00 76.00 91 SER A O 1
ATOM 630 N N . GLY A 1 92 ? -4.780 6.418 12.112 1.00 65.38 92 GLY A N 1
ATOM 631 C CA . GLY A 1 92 ? -3.320 6.483 12.057 1.00 65.38 92 GLY A CA 1
ATOM 632 C C . GLY A 1 92 ? -2.664 5.164 11.642 1.00 65.38 92 GLY A C 1
ATOM 633 O O . GLY A 1 92 ? -1.585 5.189 11.060 1.00 65.38 92 GLY A O 1
ATOM 634 N N . ALA A 1 93 ? -3.295 4.022 11.937 1.00 59.69 93 ALA A N 1
ATOM 635 C CA .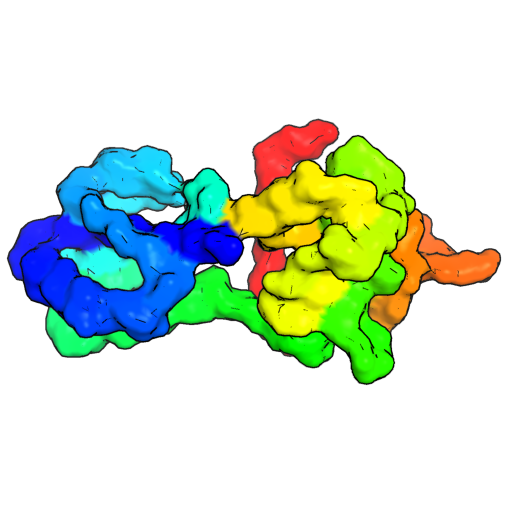 ALA A 1 93 ? -2.895 2.708 11.418 1.00 59.69 93 ALA A CA 1
ATOM 636 C C . ALA A 1 93 ? -3.251 2.546 9.936 1.00 59.69 93 ALA A C 1
ATOM 638 O O . ALA A 1 93 ? -2.554 1.877 9.183 1.00 59.69 93 ALA A O 1
ATOM 639 N N . THR A 1 94 ? -4.338 3.192 9.527 1.00 54.88 94 THR A N 1
ATOM 640 C CA . THR A 1 94 ? -4.856 3.203 8.163 1.00 54.88 94 THR A CA 1
ATOM 641 C C . THR A 1 94 ? -4.473 4.486 7.439 1.00 54.88 94 THR A C 1
ATOM 643 O O . THR A 1 94 ? -5.237 4.928 6.583 1.00 54.88 94 THR A O 1
ATOM 646 N N . ARG A 1 95 ? -3.304 5.101 7.730 1.00 54.59 95 ARG A N 1
ATOM 647 C CA . ARG A 1 95 ? -2.797 6.186 6.871 1.00 54.59 95 ARG A CA 1
ATOM 648 C C . ARG A 1 95 ? -2.662 5.626 5.465 1.00 54.59 95 ARG A C 1
ATOM 650 O O . ARG A 1 95 ? -1.771 4.854 5.126 1.00 54.59 95 ARG A O 1
ATOM 657 N N . THR A 1 96 ? -3.678 5.960 4.698 1.00 64.56 96 THR A N 1
ATOM 658 C CA . THR A 1 96 ? -3.963 5.403 3.404 1.00 64.56 96 THR A CA 1
ATOM 659 C C . THR A 1 96 ? -3.195 6.275 2.440 1.00 64.56 96 THR A C 1
ATOM 661 O O . THR A 1 96 ? -3.320 7.497 2.502 1.00 64.56 96 THR A O 1
ATOM 664 N N . ARG A 1 97 ? -2.390 5.663 1.573 1.00 80.31 97 ARG A N 1
ATOM 665 C CA . ARG A 1 97 ? -1.745 6.368 0.466 1.00 80.31 97 ARG A CA 1
ATOM 666 C C . ARG A 1 97 ? -2.780 7.263 -0.218 1.00 80.31 97 ARG A C 1
ATOM 668 O O . ARG A 1 97 ? -3.837 6.767 -0.618 1.00 80.31 97 ARG A O 1
ATOM 675 N N . ALA A 1 98 ? -2.509 8.563 -0.316 1.00 85.25 98 ALA A N 1
ATOM 676 C CA . ALA A 1 98 ? -3.412 9.470 -1.010 1.00 85.25 98 ALA A CA 1
ATOM 677 C C . ALA A 1 98 ? -3.497 9.059 -2.484 1.00 85.25 98 ALA A C 1
ATOM 679 O O . ALA A 1 98 ? -2.519 8.580 -3.055 1.00 85.25 98 ALA A O 1
ATOM 680 N N . ILE A 1 99 ? -4.645 9.269 -3.134 1.00 87.62 99 ILE A N 1
ATOM 681 C CA . ILE A 1 99 ? -4.800 8.865 -4.540 1.00 87.62 99 ILE A CA 1
ATOM 682 C C . ILE A 1 99 ? -3.746 9.521 -5.453 1.00 87.62 99 ILE A C 1
ATOM 684 O O . ILE A 1 99 ? -3.260 8.889 -6.384 1.00 87.62 99 ILE A O 1
ATOM 688 N N . ALA A 1 100 ? -3.324 10.746 -5.119 1.00 90.00 100 ALA A N 1
ATOM 689 C CA . ALA A 1 100 ? -2.283 11.506 -5.815 1.00 90.00 100 ALA A CA 1
ATOM 690 C C . ALA A 1 100 ? -0.864 10.918 -5.670 1.00 90.00 100 ALA A C 1
ATOM 692 O O . ALA A 1 100 ? 0.052 11.312 -6.393 1.00 90.00 100 ALA A O 1
ATOM 693 N N . ASP A 1 101 ? -0.662 9.984 -4.742 1.00 92.69 101 ASP A N 1
ATOM 694 C CA . ASP A 1 101 ? 0.616 9.303 -4.570 1.00 92.69 101 ASP A CA 1
ATOM 695 C C . ASP A 1 101 ? 0.746 8.043 -5.413 1.00 92.69 101 ASP A C 1
ATOM 697 O O . ASP A 1 101 ? 1.861 7.565 -5.619 1.00 92.69 101 ASP A O 1
ATOM 701 N N . TYR A 1 102 ? -0.349 7.524 -5.962 1.00 94.94 102 TYR A N 1
ATOM 702 C CA . TYR A 1 102 ? -0.278 6.398 -6.879 1.00 94.94 102 TYR A CA 1
ATOM 703 C C . TYR A 1 102 ? 0.232 6.826 -8.253 1.00 94.94 102 TYR A C 1
ATOM 705 O O . TYR A 1 102 ? -0.053 7.923 -8.733 1.00 94.94 102 TYR A O 1
ATOM 713 N N . ASN A 1 103 ? 0.959 5.918 -8.895 1.00 96.56 103 ASN A N 1
ATOM 714 C CA . ASN A 1 103 ? 1.239 6.018 -10.310 1.00 96.56 103 ASN A CA 1
ATOM 715 C C . ASN A 1 103 ? 0.004 5.558 -11.096 1.00 96.56 103 ASN A C 1
ATOM 717 O O . ASN A 1 103 ? -0.279 4.357 -11.158 1.00 96.56 103 ASN A O 1
ATOM 721 N N . LEU A 1 104 ? -0.765 6.514 -11.619 1.00 95.94 104 LEU A N 1
ATOM 722 C CA . LEU A 1 104 ? -2.021 6.273 -12.325 1.00 95.94 104 LEU A CA 1
ATOM 723 C C . LEU A 1 104 ? -2.047 7.061 -13.642 1.00 95.94 104 LEU A C 1
ATOM 725 O O . LEU A 1 104 ? -1.695 8.245 -13.647 1.00 95.94 104 LEU A O 1
ATOM 729 N N . PRO A 1 105 ? -2.532 6.464 -14.746 1.00 90.69 105 PRO A N 1
ATOM 730 C CA . PRO A 1 105 ? -2.693 7.179 -16.004 1.00 90.69 105 PRO A CA 1
ATOM 731 C C . PRO A 1 105 ? -3.615 8.397 -15.868 1.00 90.69 105 PRO A C 1
ATOM 733 O O . PRO A 1 105 ? -4.608 8.379 -15.136 1.00 90.69 105 PRO A O 1
ATOM 736 N N . LYS A 1 106 ? -3.355 9.448 -16.655 1.00 85.00 106 LYS A N 1
ATOM 737 C CA . LYS A 1 106 ? -4.229 10.632 -16.704 1.00 85.00 106 LYS A CA 1
ATOM 738 C C . LYS A 1 106 ? -5.676 10.217 -17.003 1.00 85.00 106 LYS A C 1
ATOM 740 O O . LYS A 1 106 ? -5.933 9.493 -17.963 1.00 85.00 106 LYS A O 1
ATOM 745 N N . ASN A 1 107 ? -6.617 10.706 -16.194 1.00 87.31 107 ASN A N 1
ATOM 746 C CA . ASN A 1 107 ? -8.055 10.412 -16.283 1.00 87.31 107 ASN A CA 1
ATOM 747 C C . ASN A 1 107 ? -8.436 8.936 -16.054 1.00 87.31 107 ASN A C 1
ATOM 749 O O . ASN A 1 107 ? -9.511 8.500 -16.471 1.00 87.31 107 ASN A O 1
ATOM 753 N N . SER A 1 108 ? -7.584 8.146 -15.397 1.00 91.31 108 SER A N 1
ATOM 754 C CA . SER A 1 108 ? -7.913 6.772 -15.029 1.00 91.31 108 SER A CA 1
ATOM 755 C C . SER A 1 108 ? -7.345 6.410 -13.670 1.00 91.31 108 SER A C 1
ATOM 757 O O . SER A 1 108 ? -6.168 6.602 -13.417 1.00 91.31 108 SER A O 1
ATOM 759 N N . ASN A 1 109 ? -8.141 5.752 -12.833 1.00 94.31 109 ASN A N 1
ATOM 760 C CA . ASN A 1 109 ? -7.639 5.189 -11.579 1.00 94.31 109 ASN A CA 1
ATOM 761 C C . ASN A 1 109 ? -7.083 3.770 -11.772 1.00 94.31 109 ASN A C 1
ATOM 763 O O . ASN A 1 109 ? -7.183 2.951 -10.867 1.00 94.31 109 ASN A O 1
ATOM 767 N N . LEU A 1 110 ? -6.594 3.421 -12.965 1.00 97.00 110 LEU A N 1
ATOM 768 C CA . LEU A 1 110 ? -6.121 2.070 -13.250 1.00 97.00 110 LEU A CA 1
ATOM 769 C C . LEU A 1 110 ? -4.700 1.864 -12.716 1.00 97.00 110 LEU A C 1
ATOM 771 O O . LEU A 1 110 ? -3.772 2.511 -13.185 1.00 97.00 110 LEU A O 1
ATOM 775 N N . ALA A 1 111 ? -4.535 0.927 -11.787 1.00 96.81 111 ALA A N 1
ATOM 776 C CA . ALA A 1 111 ? -3.227 0.537 -11.277 1.00 96.81 111 ALA A CA 1
ATOM 777 C C . ALA A 1 111 ? -2.421 -0.279 -12.299 1.00 96.81 11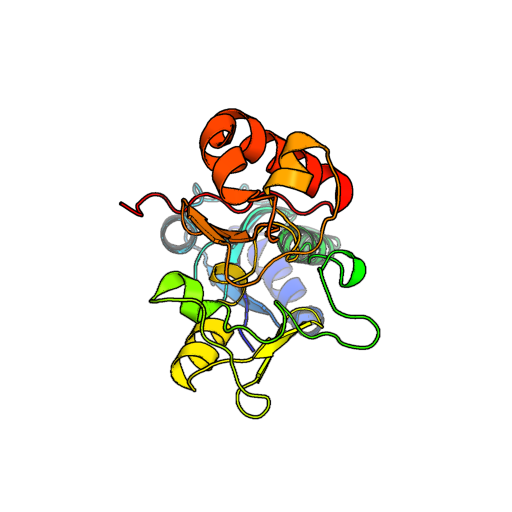1 ALA A C 1
ATOM 779 O O . ALA A 1 111 ? -2.980 -1.138 -12.986 1.00 96.81 111 ALA A O 1
ATOM 780 N N . ILE A 1 112 ? -1.100 -0.053 -12.317 1.00 96.88 112 ILE A N 1
ATOM 781 C CA . ILE A 1 112 ? -0.084 -0.905 -12.967 1.00 96.88 112 ILE A CA 1
ATOM 782 C C . ILE A 1 112 ? -0.454 -1.237 -14.425 1.00 96.88 112 ILE A C 1
ATOM 784 O O . ILE A 1 112 ? -0.360 -2.381 -14.857 1.00 96.88 112 ILE A O 1
ATOM 788 N N . ASP A 1 113 ? -1.000 -0.277 -15.175 1.00 95.69 113 ASP A N 1
ATOM 789 C CA . ASP A 1 113 ? -1.464 -0.466 -16.562 1.00 95.69 113 ASP A CA 1
ATOM 790 C C . ASP A 1 113 ? -2.397 -1.676 -16.792 1.00 95.69 113 ASP A C 1
ATOM 792 O O . ASP A 1 113 ? -2.454 -2.256 -17.889 1.00 95.69 113 ASP A O 1
ATOM 796 N N . GLY A 1 114 ? -3.144 -2.059 -15.750 1.00 97.38 114 GLY A N 1
ATOM 797 C CA . GLY A 1 114 ? -4.060 -3.198 -15.740 1.00 97.38 114 GLY A CA 1
ATOM 798 C C . GLY A 1 114 ? -3.400 -4.561 -15.562 1.00 97.38 114 GLY A C 1
ATOM 799 O O . GLY A 1 114 ? -4.052 -5.568 -15.829 1.00 97.38 114 GLY A O 1
ATOM 800 N N . TYR A 1 115 ? -2.139 -4.619 -15.139 1.00 98.25 115 TYR A N 1
ATOM 801 C CA . TYR A 1 115 ? -1.520 -5.868 -14.709 1.00 98.25 115 TYR A CA 1
ATOM 802 C C . TYR A 1 115 ? -2.057 -6.318 -13.351 1.00 98.25 115 TYR A C 1
ATOM 804 O O . TYR A 1 115 ? -2.377 -5.509 -12.479 1.00 98.25 115 TYR A O 1
ATOM 812 N N . ASP A 1 116 ? -2.171 -7.633 -13.211 1.00 98.25 116 ASP A N 1
ATOM 813 C CA . ASP A 1 116 ? -2.704 -8.297 -12.034 1.00 98.25 116 ASP A CA 1
ATOM 814 C C . ASP A 1 116 ? -1.696 -8.230 -10.874 1.00 98.25 116 ASP A C 1
ATOM 816 O O . ASP A 1 116 ? -0.622 -8.829 -10.979 1.00 98.25 116 ASP A O 1
ATOM 820 N N . PRO A 1 117 ? -2.011 -7.523 -9.767 1.00 97.06 117 PRO A N 1
ATOM 821 C CA . PRO A 1 117 ? -1.085 -7.355 -8.650 1.00 97.06 117 PRO A CA 1
ATOM 822 C C . PRO A 1 117 ? -0.765 -8.683 -7.948 1.00 97.06 117 PRO A C 1
ATOM 824 O O . PRO A 1 117 ? 0.339 -8.846 -7.435 1.00 97.06 117 PRO A O 1
ATOM 827 N N . VAL A 1 118 ? -1.689 -9.651 -7.955 1.00 96.44 118 VAL A N 1
ATOM 828 C CA . VAL A 1 118 ? -1.480 -10.971 -7.337 1.00 96.44 118 VAL A CA 1
ATOM 829 C C . VAL A 1 118 ? -0.582 -11.838 -8.214 1.00 96.44 118 VAL A C 1
ATOM 831 O O . VAL A 1 118 ? 0.269 -12.561 -7.698 1.00 96.44 118 VAL A O 1
ATOM 834 N N . ALA A 1 119 ? -0.704 -11.718 -9.542 1.00 96.81 119 ALA A N 1
ATOM 835 C CA . ALA A 1 119 ? 0.080 -12.509 -10.493 1.00 96.81 119 ALA A CA 1
ATOM 836 C C . ALA A 1 119 ? 1.601 -12.339 -10.319 1.00 96.81 119 ALA A C 1
ATOM 838 O O . ALA A 1 119 ? 2.340 -13.300 -10.528 1.00 96.81 119 ALA A O 1
ATOM 839 N N . TYR A 1 120 ? 2.067 -11.167 -9.870 1.00 96.50 120 TYR A N 1
ATOM 840 C CA . TYR A 1 120 ? 3.485 -10.909 -9.582 1.00 96.50 120 TYR A CA 1
ATOM 841 C C . TYR A 1 120 ? 4.086 -11.819 -8.501 1.00 96.50 120 TYR A C 1
ATOM 843 O O . TYR A 1 120 ? 5.296 -12.031 -8.498 1.00 96.50 120 TYR A O 1
ATOM 851 N N . PHE A 1 121 ? 3.264 -12.330 -7.581 1.00 93.88 121 PHE A N 1
ATOM 852 C CA . PHE A 1 121 ? 3.715 -13.137 -6.443 1.00 93.88 121 PHE A CA 1
ATOM 853 C C . PHE A 1 121 ? 3.628 -14.642 -6.698 1.00 93.88 121 PHE A C 1
ATOM 855 O O . PHE A 1 121 ? 4.270 -15.416 -5.997 1.00 93.88 121 PHE A O 1
ATOM 862 N N . VAL A 1 122 ? 2.835 -15.061 -7.685 1.00 84.94 122 VAL A N 1
ATOM 863 C CA . VAL A 1 122 ? 2.601 -16.482 -7.991 1.00 84.94 122 VAL A CA 1
ATOM 864 C C . VAL A 1 122 ? 3.239 -16.918 -9.307 1.00 84.94 122 VAL A C 1
ATOM 866 O O . VAL A 1 122 ? 3.514 -18.100 -9.498 1.00 84.94 122 VAL A O 1
ATOM 869 N N . ALA A 1 123 ? 3.449 -15.987 -10.238 1.00 77.81 123 ALA A N 1
ATOM 870 C CA . ALA A 1 123 ? 3.889 -16.292 -11.590 1.00 77.81 123 ALA A CA 1
ATOM 871 C C . ALA A 1 123 ? 4.598 -15.082 -12.231 1.00 77.81 123 ALA A C 1
ATOM 873 O O . ALA A 1 123 ? 5.334 -14.333 -11.593 1.00 77.81 123 ALA A O 1
ATOM 874 N N . LYS A 1 124 ? 4.414 -14.919 -13.542 1.00 89.06 124 LYS A N 1
ATOM 875 C CA . LYS A 1 124 ? 4.879 -13.770 -14.321 1.00 89.06 124 LYS A CA 1
ATOM 876 C C . LYS A 1 124 ? 3.817 -12.660 -14.300 1.00 89.06 124 LYS A C 1
ATOM 878 O O . LYS A 1 124 ? 2.653 -12.947 -14.037 1.00 89.06 124 LYS A O 1
ATOM 883 N N . PRO A 1 125 ? 4.170 -11.410 -14.637 1.00 93.88 125 PRO A N 1
ATOM 884 C CA . PRO A 1 125 ? 3.209 -10.326 -14.794 1.00 93.88 125 PRO A CA 1
ATOM 885 C C . PRO A 1 125 ? 2.207 -10.673 -15.899 1.00 93.88 125 PRO A C 1
ATOM 887 O O . PRO A 1 125 ? 2.565 -10.755 -17.076 1.00 93.88 125 PRO A O 1
ATOM 890 N N . VAL A 1 126 ? 0.946 -10.869 -15.515 1.00 97.31 126 VAL A N 1
ATOM 891 C CA . VAL A 1 126 ? -0.167 -11.146 -16.433 1.00 97.31 126 VAL A CA 1
ATOM 892 C C . VAL A 1 126 ? -1.120 -9.960 -16.429 1.00 97.31 126 VAL A C 1
ATOM 894 O O . VAL A 1 126 ? -1.389 -9.363 -15.386 1.00 97.31 126 VAL A O 1
ATOM 897 N N . ARG A 1 127 ? -1.638 -9.601 -17.605 1.00 97.25 127 ARG A N 1
ATOM 898 C CA . ARG A 1 127 ? -2.641 -8.544 -17.718 1.00 97.25 127 ARG A CA 1
ATOM 899 C C . ARG A 1 127 ? -4.001 -9.052 -17.251 1.00 97.25 127 ARG A C 1
ATOM 901 O O . ARG A 1 127 ? -4.426 -10.133 -17.651 1.00 97.25 127 ARG A O 1
ATOM 908 N N . GLY A 1 128 ? -4.674 -8.265 -16.423 1.00 97.50 128 GLY A N 1
ATOM 909 C CA . GLY A 1 128 ? -6.044 -8.534 -16.025 1.00 97.50 128 GLY A CA 1
ATOM 910 C C . GLY A 1 128 ? -7.067 -8.090 -17.068 1.00 97.50 128 GLY A C 1
ATOM 911 O O . GLY A 1 128 ? -6.730 -7.581 -18.140 1.00 97.50 128 GLY A O 1
ATOM 912 N N . THR A 1 129 ? -8.340 -8.278 -16.729 1.00 97.50 129 THR A N 1
ATOM 913 C CA . THR A 1 129 ? -9.475 -7.842 -17.551 1.00 97.50 129 THR A CA 1
ATOM 914 C C . THR A 1 129 ? -10.339 -6.826 -16.806 1.00 97.50 129 THR A C 1
ATOM 916 O O . THR A 1 129 ? -10.317 -6.739 -15.578 1.00 97.50 129 THR A O 1
ATOM 919 N N . LYS A 1 130 ? -11.130 -6.038 -17.545 1.00 95.12 130 LYS A N 1
ATOM 920 C CA . LYS A 1 130 ? -12.048 -5.059 -16.940 1.00 95.12 130 LYS A CA 1
ATOM 921 C C . LYS A 1 130 ? -13.147 -5.735 -16.112 1.00 95.12 130 LYS A C 1
ATOM 923 O O . LYS A 1 130 ? -13.514 -5.200 -15.065 1.00 95.12 130 LYS A O 1
ATOM 928 N N . ASP A 1 131 ? -13.612 -6.900 -16.560 1.00 96.62 131 ASP A N 1
ATOM 929 C CA . ASP A 1 131 ? -14.689 -7.667 -15.920 1.00 96.62 131 ASP A CA 1
ATOM 930 C C . ASP A 1 131 ? -14.244 -8.253 -14.576 1.00 96.62 131 ASP A C 1
ATOM 932 O O . ASP A 1 131 ? -15.016 -8.322 -13.620 1.00 96.62 131 ASP A O 1
ATOM 936 N N . LEU A 1 132 ? -12.961 -8.600 -14.468 1.00 97.06 132 LEU A N 1
ATOM 937 C CA . LEU A 1 132 ? -12.336 -9.026 -13.225 1.00 97.06 132 LEU A CA 1
ATOM 938 C C . LEU A 1 132 ? -11.594 -7.849 -12.602 1.00 97.06 132 LEU A C 1
ATOM 940 O O . LEU A 1 132 ? -10.372 -7.763 -12.673 1.00 97.06 132 LEU A O 1
ATOM 944 N N . SER A 1 133 ? -12.333 -6.936 -11.973 1.00 93.94 133 SER A N 1
ATOM 945 C CA . SER A 1 133 ? -11.745 -5.788 -11.283 1.00 93.94 133 SER A CA 1
ATOM 946 C C . SER A 1 133 ? -12.233 -5.608 -9.847 1.00 93.94 133 SER A C 1
ATOM 948 O O . SER A 1 133 ? -13.312 -6.063 -9.450 1.00 93.94 133 SER A O 1
ATOM 950 N N . SER A 1 134 ? -11.398 -4.946 -9.052 1.00 88.56 134 SER A N 1
ATOM 951 C CA . SER A 1 134 ? -11.707 -4.510 -7.691 1.00 88.56 134 SER A CA 1
ATOM 952 C C . SER A 1 134 ? -11.153 -3.113 -7.471 1.00 88.56 134 SER A C 1
ATOM 954 O O . SER A 1 134 ? -10.076 -2.778 -7.961 1.00 88.56 134 SER A O 1
ATOM 956 N N . THR A 1 135 ? -11.877 -2.307 -6.703 1.00 88.56 135 THR A N 1
ATOM 957 C CA . THR A 1 135 ? -11.415 -0.982 -6.292 1.00 88.56 135 THR A CA 1
ATOM 958 C C . THR A 1 135 ? -10.934 -1.041 -4.851 1.00 88.56 135 THR A C 1
ATOM 960 O O . THR A 1 135 ? -11.668 -1.484 -3.968 1.00 88.56 135 THR A O 1
ATOM 963 N N . TYR A 1 136 ? -9.717 -0.567 -4.612 1.00 82.94 136 TYR A N 1
ATOM 964 C CA . TYR A 1 136 ? -9.126 -0.435 -3.289 1.00 82.94 136 TYR A CA 1
ATOM 965 C C . TYR A 1 136 ? -8.489 0.947 -3.156 1.00 82.94 136 TYR A C 1
ATOM 967 O O . TYR A 1 136 ? -7.736 1.363 -4.031 1.00 82.94 136 TYR A O 1
ATOM 975 N N . ARG A 1 137 ? -8.829 1.686 -2.091 1.00 82.75 137 ARG A N 1
ATOM 976 C CA . ARG A 1 137 ? -8.330 3.056 -1.835 1.00 82.75 137 ARG A CA 1
ATOM 977 C C . ARG A 1 137 ? -8.550 4.029 -3.011 1.00 82.75 137 ARG A C 1
ATOM 979 O O . ARG A 1 137 ? -7.709 4.861 -3.321 1.00 82.75 137 ARG A O 1
ATOM 986 N N . GLY A 1 138 ? -9.683 3.892 -3.705 1.00 86.31 138 GLY A N 1
ATOM 987 C CA . GLY A 1 138 ? -10.017 4.696 -4.890 1.00 86.31 138 GLY A CA 1
ATOM 988 C C . GLY A 1 138 ? -9.288 4.283 -6.175 1.00 86.31 138 GLY A C 1
ATOM 989 O O . GLY A 1 138 ? -9.581 4.832 -7.238 1.00 86.31 138 GLY A O 1
ATOM 990 N N . VAL A 1 139 ? -8.402 3.287 -6.103 1.00 93.38 139 VAL A N 1
ATOM 991 C CA . VAL A 1 139 ? -7.627 2.750 -7.223 1.00 93.38 139 VAL A CA 1
ATOM 992 C C . VAL A 1 139 ? -8.242 1.445 -7.715 1.00 93.38 139 VAL A C 1
ATOM 994 O O . VAL A 1 139 ? -8.606 0.574 -6.928 1.00 93.38 139 VAL A O 1
ATOM 997 N N . ARG A 1 140 ? -8.376 1.302 -9.030 1.00 95.75 140 ARG A N 1
ATOM 998 C CA . ARG A 1 140 ? -8.946 0.134 -9.699 1.00 95.75 140 ARG A CA 1
ATOM 999 C C . ARG A 1 140 ? -7.837 -0.824 -10.125 1.00 95.75 140 ARG A C 1
ATOM 1001 O O . ARG A 1 140 ? -6.974 -0.470 -10.925 1.00 95.75 140 ARG A O 1
ATOM 1008 N N . TYR A 1 141 ? -7.932 -2.054 -9.647 1.00 97.56 141 TYR A N 1
ATOM 1009 C CA . TYR A 1 141 ? -7.061 -3.178 -9.977 1.00 97.56 141 TYR A CA 1
ATOM 1010 C C . TYR A 1 141 ? -7.812 -4.149 -10.886 1.00 97.56 141 TYR A C 1
ATOM 1012 O O . TYR A 1 141 ? -9.026 -4.316 -10.745 1.00 97.56 141 TYR A O 1
ATOM 1020 N N . GLN A 1 142 ? -7.104 -4.756 -11.835 1.00 98.38 142 GLN A N 1
ATOM 1021 C CA . GLN A 1 142 ? -7.636 -5.777 -12.739 1.00 98.38 142 GLN A CA 1
ATOM 1022 C C . GLN A 1 142 ? -6.939 -7.105 -12.461 1.00 98.38 142 GLN A C 1
ATOM 1024 O O . GLN A 1 142 ? -5.782 -7.106 -12.056 1.00 98.38 142 GLN A O 1
ATOM 1029 N N . PHE A 1 143 ? -7.628 -8.217 -12.697 1.00 98.25 143 PHE A N 1
ATOM 1030 C CA . PHE A 1 143 ? -7.144 -9.558 -12.384 1.00 98.25 143 PHE A CA 1
ATOM 1031 C C . PHE A 1 143 ? -7.264 -10.471 -13.595 1.00 98.25 143 PHE A C 1
ATOM 1033 O O . PHE A 1 143 ? -8.155 -10.317 -14.436 1.00 98.25 143 PHE A O 1
ATOM 1040 N N . SER A 1 144 ? -6.332 -11.408 -13.689 1.00 97.69 144 SER A N 1
ATOM 1041 C CA . SER A 1 144 ? -6.282 -12.421 -14.743 1.00 97.69 144 SER A CA 1
ATOM 1042 C C . SER A 1 144 ? -7.177 -13.626 -14.442 1.00 97.69 144 SER A C 1
ATOM 1044 O O . SER A 1 144 ? -7.559 -14.342 -15.364 1.00 97.69 144 SER A O 1
ATOM 1046 N N . SER A 1 145 ? -7.569 -13.820 -13.177 1.00 97.38 145 SER A N 1
ATOM 1047 C CA . SER A 1 145 ? -8.507 -14.858 -12.745 1.00 97.38 145 SER A CA 1
ATOM 1048 C C . SER A 1 145 ? -9.436 -14.372 -11.615 1.00 97.38 145 SER A C 1
ATOM 1050 O O . SER A 1 145 ? -9.086 -13.441 -10.876 1.00 97.38 145 SER A O 1
ATOM 1052 N N . PRO A 1 146 ? -10.624 -14.988 -11.444 1.00 96.88 146 PRO A N 1
ATOM 1053 C CA . PRO A 1 146 ? -11.485 -14.741 -10.287 1.00 96.88 146 PRO A CA 1
ATOM 1054 C C . PRO A 1 146 ? -10.795 -15.046 -8.951 1.00 96.88 146 PRO A C 1
ATOM 1056 O O . PRO A 1 146 ? -10.997 -14.316 -7.983 1.00 96.88 146 PRO A O 1
ATOM 1059 N N . ASP A 1 147 ? -9.945 -16.074 -8.909 1.00 94.94 147 ASP A N 1
ATOM 1060 C CA . ASP A 1 147 ? -9.216 -16.468 -7.700 1.00 94.94 147 ASP A CA 1
ATOM 1061 C C . ASP A 1 147 ? -8.224 -15.389 -7.263 1.00 94.94 147 ASP A C 1
ATOM 1063 O O . ASP A 1 147 ? -8.208 -15.010 -6.093 1.00 94.94 147 ASP A O 1
ATOM 1067 N N . ASN A 1 148 ? -7.482 -14.794 -8.203 1.00 96.06 148 ASN A N 1
ATOM 1068 C CA . ASN A 1 148 ? -6.581 -13.679 -7.906 1.00 96.06 148 ASN A CA 1
ATOM 1069 C C . ASN A 1 148 ? -7.351 -12.463 -7.380 1.00 96.06 148 ASN A C 1
ATOM 1071 O O . ASN A 1 148 ? -6.946 -11.842 -6.399 1.00 96.06 148 ASN A O 1
ATOM 1075 N N . ARG A 1 149 ? -8.509 -12.151 -7.975 1.00 94.75 149 ARG A N 1
ATOM 1076 C CA . ARG A 1 149 ? -9.390 -11.091 -7.464 1.00 94.75 149 ARG A CA 1
ATOM 1077 C C . ARG A 1 149 ? -9.842 -11.376 -6.030 1.00 94.75 149 ARG A C 1
ATOM 1079 O O . ARG A 1 149 ? -9.907 -10.455 -5.215 1.00 94.75 149 ARG A O 1
ATOM 1086 N N . ASN A 1 150 ? -10.168 -12.628 -5.721 1.00 84.75 150 ASN A N 1
ATOM 1087 C CA . ASN A 1 150 ? -10.593 -13.035 -4.385 1.00 84.75 150 ASN A CA 1
ATOM 1088 C C . ASN A 1 150 ? -9.447 -12.930 -3.371 1.00 84.75 150 ASN A C 1
ATOM 1090 O O . ASN A 1 150 ? -9.655 -12.330 -2.318 1.00 84.75 150 ASN A O 1
ATOM 1094 N N . LEU A 1 151 ? -8.248 -13.413 -3.711 1.00 82.56 151 LEU A N 1
ATOM 1095 C CA . LEU A 1 151 ? -7.038 -13.263 -2.891 1.00 82.56 151 LEU A CA 1
ATOM 1096 C C . LEU A 1 151 ? -6.737 -11.789 -2.607 1.00 82.56 151 LEU A C 1
ATOM 1098 O O . LEU A 1 151 ? -6.562 -11.393 -1.454 1.00 82.56 151 LEU A O 1
ATOM 1102 N N . PHE A 1 152 ? -6.783 -10.946 -3.641 1.00 86.75 152 PHE A N 1
ATOM 1103 C CA . PHE A 1 152 ? -6.607 -9.510 -3.470 1.00 86.75 152 PHE A CA 1
ATOM 1104 C C . PHE A 1 152 ? -7.663 -8.909 -2.548 1.00 86.75 152 PHE A C 1
ATOM 1106 O O . PHE A 1 152 ? -7.330 -8.139 -1.662 1.00 86.75 152 PHE A O 1
ATOM 1113 N N . ASN A 1 153 ? -8.940 -9.257 -2.715 1.00 80.56 153 ASN A N 1
ATOM 1114 C CA . ASN A 1 153 ? -10.011 -8.722 -1.872 1.00 80.56 153 ASN A CA 1
ATOM 1115 C C . ASN A 1 153 ? -9.900 -9.150 -0.398 1.00 80.56 153 ASN A C 1
ATOM 1117 O O . ASN A 1 153 ? -10.457 -8.457 0.458 1.00 80.56 153 ASN A O 1
ATOM 1121 N N . GLN A 1 154 ? -9.234 -10.275 -0.119 1.00 76.81 154 GLN A N 1
ATOM 1122 C CA . GLN A 1 154 ? -8.978 -10.778 1.233 1.00 76.81 154 GLN A CA 1
ATOM 1123 C C . GLN A 1 154 ? -7.806 -10.065 1.908 1.00 76.81 154 GLN A C 1
ATOM 1125 O O . GLN A 1 154 ? -7.890 -9.798 3.102 1.00 76.81 154 GLN A O 1
ATOM 1130 N N . SER A 1 155 ? -6.747 -9.728 1.167 1.00 75.25 155 SER A N 1
ATOM 1131 C CA . SER A 1 155 ? -5.614 -8.965 1.705 1.00 75.25 155 SER A CA 1
ATOM 1132 C C . SER A 1 155 ? -4.991 -8.033 0.655 1.00 75.25 155 SER A C 1
ATOM 1134 O O . SER A 1 155 ? -3.919 -8.321 0.119 1.00 75.25 155 SER A O 1
ATOM 1136 N N . PRO A 1 156 ? -5.634 -6.892 0.330 1.00 84.44 156 PRO A N 1
ATOM 1137 C CA . PRO A 1 156 ? -5.154 -6.009 -0.736 1.00 84.44 156 PRO A CA 1
ATOM 1138 C C . PRO A 1 156 ? -3.735 -5.499 -0.476 1.00 84.44 156 PRO A C 1
ATOM 1140 O O . PRO A 1 156 ? -2.916 -5.432 -1.392 1.00 84.44 156 PRO A O 1
ATOM 1143 N N . GLU A 1 157 ? -3.442 -5.183 0.789 1.00 83.25 157 GLU A N 1
ATOM 1144 C CA . GLU A 1 157 ? -2.159 -4.647 1.247 1.00 83.25 157 GLU A CA 1
ATOM 1145 C C . GLU A 1 157 ? -0.981 -5.568 0.953 1.00 83.25 157 GLU A C 1
ATOM 1147 O O . GLU A 1 157 ? 0.117 -5.069 0.733 1.00 83.25 157 GLU A O 1
ATOM 1152 N N . SER A 1 158 ? -1.178 -6.885 0.891 1.00 83.25 158 SER A N 1
ATOM 1153 C CA . SER A 1 158 ? -0.099 -7.829 0.582 1.00 83.25 158 SER A CA 1
ATOM 1154 C C . SER A 1 158 ? 0.364 -7.740 -0.876 1.00 83.25 158 SER A C 1
ATOM 1156 O O . SER A 1 158 ? 1.493 -8.104 -1.183 1.00 83.25 158 SER A O 1
ATOM 11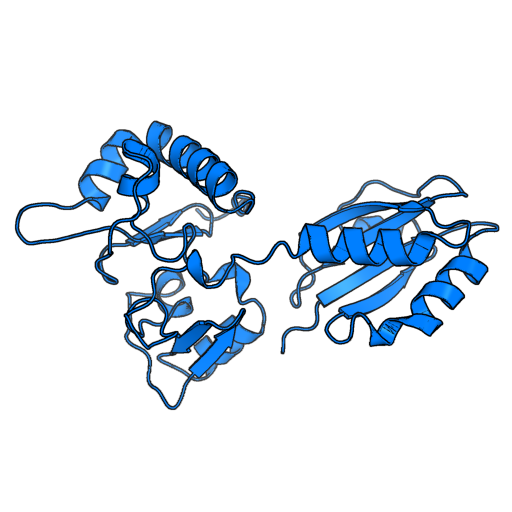58 N N . TYR A 1 159 ? -0.478 -7.221 -1.774 1.00 91.94 159 TYR A N 1
ATOM 1159 C CA . TYR A 1 159 ? -0.236 -7.263 -3.220 1.00 91.94 159 TYR A CA 1
ATOM 1160 C C . TYR A 1 159 ? 0.036 -5.890 -3.848 1.00 91.94 159 TYR A C 1
ATOM 1162 O O . TYR A 1 159 ? 0.370 -5.802 -5.030 1.00 91.94 159 TYR A O 1
ATOM 1170 N N . LEU A 1 160 ? -0.104 -4.793 -3.093 1.00 91.88 160 LEU A N 1
ATOM 1171 C CA . LEU A 1 160 ? 0.118 -3.452 -3.644 1.00 91.88 160 LEU A CA 1
ATOM 1172 C C . LEU A 1 160 ? 1.592 -3.214 -4.013 1.00 91.88 160 LEU A C 1
ATOM 1174 O O . LEU A 1 160 ? 2.481 -3.644 -3.268 1.00 91.88 160 LEU A O 1
ATOM 1178 N N . PRO A 1 161 ? 1.875 -2.431 -5.073 1.00 95.44 161 PRO A N 1
ATOM 1179 C CA . PRO A 1 161 ? 3.212 -1.914 -5.328 1.00 95.44 161 PRO A CA 1
ATOM 1180 C C . PRO A 1 161 ? 3.717 -1.075 -4.155 1.00 95.44 161 PRO A C 1
ATOM 1182 O O . PRO A 1 161 ? 3.002 -0.209 -3.631 1.00 95.44 161 PRO A O 1
ATOM 1185 N N . THR A 1 162 ? 4.972 -1.301 -3.784 1.00 94.31 162 THR A N 1
ATOM 1186 C CA . THR A 1 162 ? 5.600 -0.703 -2.605 1.00 94.31 162 THR A CA 1
ATOM 1187 C C . THR A 1 162 ? 5.576 0.817 -2.609 1.00 94.31 162 THR A C 1
ATOM 1189 O O . THR A 1 162 ? 5.223 1.394 -1.591 1.00 94.31 162 THR A O 1
ATOM 1192 N N . TYR A 1 163 ? 5.854 1.463 -3.742 1.00 96.06 163 TYR A N 1
ATOM 1193 C CA . TYR A 1 163 ? 5.991 2.924 -3.830 1.00 96.06 163 TYR A CA 1
ATOM 1194 C C . TYR A 1 163 ? 4.989 3.538 -4.805 1.00 96.06 163 TYR A C 1
ATOM 1196 O O . TYR A 1 163 ? 5.352 4.113 -5.820 1.00 96.06 163 TYR A O 1
ATOM 1204 N N . GLY A 1 164 ? 3.696 3.332 -4.595 1.00 94.19 164 GLY A N 1
ATOM 1205 C CA . GLY A 1 164 ? 2.646 3.933 -5.435 1.00 94.19 164 GLY A CA 1
ATOM 1206 C C . GLY A 1 164 ? 2.440 3.275 -6.795 1.00 94.19 164 GLY A C 1
ATOM 1207 O O . GLY A 1 164 ? 1.426 3.534 -7.427 1.00 94.19 164 GLY A O 1
ATOM 1208 N N . GLY A 1 165 ? 3.364 2.422 -7.234 1.00 96.38 165 GLY A N 1
ATOM 1209 C CA . GLY A 1 165 ? 3.500 2.031 -8.638 1.00 96.38 165 GLY A CA 1
ATOM 1210 C C . GLY A 1 165 ? 4.567 2.841 -9.384 1.00 96.38 165 GLY A C 1
ATOM 1211 O O . GLY A 1 165 ? 4.674 2.726 -10.599 1.00 96.38 165 GLY A O 1
ATOM 1212 N N . TRP A 1 166 ? 5.344 3.660 -8.671 1.00 97.88 166 TRP A N 1
ATOM 1213 C CA . TRP A 1 166 ? 6.506 4.373 -9.194 1.00 97.88 166 TRP A CA 1
ATOM 1214 C C . TRP A 1 166 ? 7.759 3.494 -9.166 1.00 97.88 166 TRP A C 1
ATOM 1216 O O . TRP A 1 166 ? 7.850 2.531 -8.397 1.00 97.88 166 TRP A O 1
ATOM 1226 N N . CYS A 1 167 ? 8.742 3.852 -9.992 1.00 98.06 167 CYS A N 1
ATOM 1227 C CA . CYS A 1 167 ? 10.024 3.165 -10.078 1.00 98.06 167 CYS A CA 1
ATOM 1228 C C . CYS A 1 167 ? 10.776 3.206 -8.737 1.00 98.06 167 CYS A C 1
ATOM 1230 O O . CYS A 1 167 ? 11.183 4.273 -8.275 1.00 98.06 167 CYS A O 1
ATOM 1232 N N . ALA A 1 168 ? 11.027 2.037 -8.144 1.00 98.12 168 ALA A N 1
ATOM 1233 C CA . ALA A 1 168 ? 11.723 1.918 -6.862 1.00 98.12 168 ALA A CA 1
ATOM 1234 C C . ALA A 1 168 ? 13.144 2.505 -6.904 1.00 98.12 168 ALA A C 1
ATOM 1236 O O . ALA A 1 168 ? 13.550 3.215 -5.986 1.00 98.12 168 ALA A O 1
ATOM 1237 N N . ALA A 1 169 ? 13.875 2.282 -8.000 1.00 97.94 169 ALA A N 1
ATOM 1238 C CA . ALA A 1 169 ? 15.215 2.834 -8.175 1.00 97.94 169 ALA A CA 1
ATOM 1239 C C . ALA A 1 169 ? 15.221 4.365 -8.258 1.00 97.94 169 ALA A C 1
ATOM 1241 O O . ALA A 1 169 ? 16.110 4.992 -7.695 1.00 97.94 169 ALA A O 1
ATOM 1242 N N . ALA A 1 170 ? 14.229 4.982 -8.908 1.00 97.75 170 ALA A N 1
ATOM 1243 C CA . ALA A 1 170 ? 14.142 6.440 -8.982 1.00 97.75 170 ALA A CA 1
ATOM 1244 C C . ALA A 1 170 ? 13.833 7.057 -7.609 1.00 97.75 170 ALA A C 1
ATOM 1246 O O . ALA A 1 170 ? 14.472 8.036 -7.216 1.00 97.75 170 ALA A O 1
ATOM 1247 N N . ILE A 1 171 ? 12.928 6.432 -6.846 1.00 98.00 171 ILE A N 1
ATOM 1248 C CA . ILE A 1 171 ? 12.615 6.845 -5.473 1.00 98.00 171 ILE A CA 1
ATOM 1249 C C . ILE A 1 171 ? 13.851 6.696 -4.572 1.00 98.00 171 ILE A C 1
ATOM 1251 O O . ILE A 1 171 ? 14.145 7.600 -3.795 1.00 98.00 171 ILE A O 1
ATOM 1255 N N . GLY A 1 172 ? 14.612 5.603 -4.692 1.00 97.50 172 GLY A N 1
ATOM 1256 C CA . GLY A 1 172 ? 15.799 5.353 -3.865 1.00 97.50 172 GLY A CA 1
ATOM 1257 C C . GLY A 1 172 ? 17.020 6.197 -4.226 1.00 97.50 172 GLY A C 1
ATOM 1258 O O . GLY A 1 172 ? 17.646 6.776 -3.343 1.00 97.50 172 GLY A O 1
ATOM 1259 N N . ALA A 1 173 ? 17.351 6.287 -5.513 1.00 97.31 173 ALA A N 1
ATOM 1260 C CA . ALA A 1 173 ? 18.584 6.919 -5.979 1.00 97.31 173 ALA A CA 1
ATOM 1261 C C . ALA A 1 173 ? 18.483 8.446 -6.085 1.00 97.31 173 ALA A C 1
ATOM 1263 O O . ALA A 1 173 ? 19.479 9.142 -5.899 1.00 97.31 173 ALA A O 1
ATOM 1264 N N . LYS A 1 174 ? 17.302 8.966 -6.443 1.00 96.81 174 LYS A N 1
ATOM 1265 C CA . LYS A 1 174 ? 17.114 10.385 -6.794 1.00 96.81 174 LYS A CA 1
ATOM 1266 C C . LYS A 1 174 ? 15.934 11.050 -6.104 1.00 96.81 174 LYS A C 1
ATOM 1268 O O . LYS A 1 174 ? 15.759 12.253 -6.249 1.00 96.81 174 LYS A O 1
ATOM 1273 N N . ASP A 1 175 ? 15.143 10.289 -5.350 1.00 97.12 175 ASP A N 1
ATOM 1274 C CA . ASP A 1 175 ? 13.931 10.792 -4.713 1.00 97.12 175 ASP A CA 1
ATOM 1275 C C . ASP A 1 175 ? 12.913 11.336 -5.750 1.00 97.12 175 ASP A C 1
ATOM 1277 O O . ASP A 1 175 ? 12.264 12.366 -5.558 1.00 97.12 175 ASP A O 1
ATOM 1281 N N . GLU A 1 176 ? 12.781 10.646 -6.889 1.00 97.06 176 GLU A N 1
ATOM 1282 C CA . GLU A 1 176 ? 11.939 11.043 -8.029 1.00 97.06 176 GLU A CA 1
ATOM 1283 C C . GLU A 1 176 ? 10.825 10.023 -8.321 1.00 97.06 176 GLU A C 1
ATOM 1285 O O . GLU A 1 176 ? 11.011 8.812 -8.193 1.00 97.06 176 GLU A O 1
ATOM 1290 N N . LYS A 1 177 ? 9.662 10.513 -8.775 1.00 96.31 177 LYS A N 1
ATOM 1291 C CA . LYS A 1 177 ? 8.556 9.687 -9.290 1.00 96.31 177 LYS A CA 1
ATOM 1292 C C . LYS A 1 177 ? 8.755 9.479 -10.796 1.00 96.31 177 LYS A C 1
ATOM 1294 O O . LYS A 1 177 ? 8.577 10.411 -11.574 1.00 96.31 177 LYS A O 1
ATOM 1299 N N . VAL A 1 178 ? 9.138 8.265 -11.189 1.00 97.06 178 VAL A N 1
ATOM 1300 C CA . VAL A 1 178 ? 9.339 7.868 -12.593 1.00 97.06 178 VAL A CA 1
ATOM 1301 C C . VAL A 1 178 ? 8.421 6.698 -12.930 1.00 97.06 178 VAL A C 1
ATOM 1303 O O . VAL A 1 178 ? 8.272 5.777 -12.121 1.00 97.06 178 VAL A O 1
ATOM 1306 N N . GLU A 1 179 ? 7.812 6.762 -14.114 1.00 96.50 179 GLU A N 1
ATOM 1307 C CA . GLU A 1 179 ? 6.953 5.718 -14.678 1.00 96.50 179 GLU A CA 1
ATOM 1308 C C . GLU A 1 179 ? 7.669 4.364 -14.763 1.00 96.50 179 GLU A C 1
ATOM 1310 O O . GLU A 1 179 ? 8.899 4.282 -14.781 1.00 96.50 179 GLU A O 1
ATOM 1315 N N . ILE A 1 180 ? 6.896 3.283 -14.803 1.00 97.12 180 ILE A N 1
ATOM 1316 C CA . ILE A 1 180 ? 7.421 1.914 -14.767 1.00 97.12 180 ILE A CA 1
ATOM 1317 C C . ILE A 1 180 ? 7.165 1.179 -16.079 1.00 97.12 180 ILE A C 1
ATOM 1319 O O . ILE A 1 180 ? 6.271 1.534 -16.841 1.00 97.12 180 ILE A O 1
ATOM 1323 N N . ASP A 1 181 ? 7.934 0.121 -16.323 1.00 97.25 181 ASP A N 1
ATOM 1324 C CA . ASP A 1 181 ? 7.482 -0.975 -17.175 1.00 97.25 181 ASP A CA 1
ATOM 1325 C C . ASP A 1 181 ? 6.860 -2.030 -16.243 1.00 97.25 181 ASP A C 1
ATOM 1327 O O . ASP A 1 181 ? 7.578 -2.589 -15.408 1.00 97.25 181 ASP A O 1
ATOM 1331 N N . PRO A 1 182 ? 5.556 -2.355 -16.359 1.00 96.44 182 PRO A N 1
ATOM 1332 C CA . PRO A 1 182 ? 4.904 -3.367 -15.523 1.00 96.44 182 PRO A CA 1
ATOM 1333 C C . PRO A 1 182 ? 5.585 -4.734 -15.555 1.00 96.44 182 PRO A C 1
ATOM 1335 O O . PRO A 1 182 ? 5.355 -5.560 -14.673 1.00 96.44 182 PRO A O 1
ATOM 1338 N N . ARG A 1 183 ? 6.398 -5.009 -16.577 1.00 96.62 183 ARG A N 1
ATOM 1339 C CA . ARG A 1 183 ? 7.125 -6.269 -16.728 1.00 96.62 183 ARG A CA 1
ATOM 1340 C C . ARG A 1 183 ? 8.493 -6.258 -16.051 1.00 96.62 183 ARG A C 1
ATOM 1342 O O . ARG A 1 183 ? 9.071 -7.332 -15.894 1.00 96.62 183 ARG A O 1
ATOM 1349 N N . ASN A 1 184 ? 9.002 -5.093 -15.649 1.00 97.56 184 ASN A N 1
ATOM 1350 C CA . ASN A 1 184 ? 10.277 -4.959 -14.952 1.00 97.56 184 ASN A CA 1
ATOM 1351 C C . ASN A 1 184 ? 10.030 -4.807 -13.445 1.00 97.56 184 ASN A C 1
ATOM 1353 O O . ASN A 1 184 ? 9.718 -3.724 -12.953 1.00 97.56 184 ASN A O 1
ATOM 1357 N N . PHE A 1 185 ? 10.124 -5.907 -12.700 1.00 97.81 185 PHE A N 1
ATOM 1358 C CA . PHE A 1 185 ? 9.754 -5.951 -11.285 1.00 97.81 185 PHE A CA 1
ATOM 1359 C C . PHE A 1 185 ? 10.673 -6.870 -10.478 1.00 97.81 185 PHE A C 1
ATOM 1361 O O . PHE A 1 185 ? 11.397 -7.698 -11.031 1.00 97.81 185 PHE A O 1
ATOM 1368 N N . LYS A 1 186 ? 10.600 -6.745 -9.152 1.00 96.75 186 LYS A N 1
ATOM 1369 C CA . LYS A 1 186 ? 11.232 -7.651 -8.191 1.00 96.75 186 LYS A CA 1
ATOM 1370 C C . LYS A 1 186 ? 10.325 -7.827 -6.978 1.00 96.75 186 LYS A C 1
ATOM 1372 O O . LYS A 1 186 ? 9.878 -6.839 -6.395 1.00 96.75 186 LYS A O 1
ATOM 1377 N N . ILE A 1 187 ? 10.090 -9.075 -6.581 1.00 95.31 187 ILE A N 1
ATOM 1378 C CA . ILE A 1 187 ? 9.547 -9.387 -5.257 1.00 95.31 187 ILE A CA 1
ATOM 1379 C C . ILE A 1 187 ? 10.723 -9.564 -4.303 1.00 95.31 187 ILE A C 1
ATOM 1381 O O . ILE A 1 187 ? 11.649 -10.317 -4.598 1.00 95.31 187 ILE A O 1
ATOM 1385 N N . LYS A 1 188 ? 10.699 -8.857 -3.175 1.00 92.50 188 LYS A N 1
ATOM 1386 C CA . LYS A 1 188 ? 11.686 -9.006 -2.101 1.00 92.50 188 LYS A CA 1
ATOM 1387 C C . LYS A 1 188 ? 10.988 -8.820 -0.764 1.00 92.50 188 LYS A C 1
ATOM 1389 O O . LYS A 1 188 ? 10.227 -7.870 -0.617 1.00 92.50 188 LYS A O 1
ATOM 1394 N N . ASP A 1 189 ? 11.198 -9.741 0.173 1.00 88.19 189 ASP A N 1
ATOM 1395 C CA . ASP A 1 189 ? 10.615 -9.695 1.522 1.00 88.19 189 ASP A CA 1
ATOM 1396 C C . ASP A 1 189 ? 9.077 -9.538 1.548 1.00 88.19 189 ASP A C 1
ATOM 1398 O O . ASP A 1 189 ? 8.509 -8.860 2.406 1.00 88.19 189 ASP A O 1
ATOM 1402 N N . GLY A 1 190 ? 8.389 -10.133 0.565 1.00 88.00 190 GLY A N 1
ATOM 1403 C CA . GLY A 1 190 ? 6.935 -10.006 0.398 1.00 88.00 190 GLY A CA 1
ATOM 1404 C C . GLY A 1 190 ? 6.472 -8.663 -0.186 1.00 88.00 190 GLY A C 1
ATOM 1405 O O . GLY A 1 190 ? 5.282 -8.364 -0.174 1.00 88.00 190 GLY A O 1
ATOM 1406 N N . ARG A 1 191 ? 7.386 -7.841 -0.715 1.00 92.50 191 ARG A N 1
ATOM 1407 C CA . ARG A 1 191 ? 7.101 -6.511 -1.274 1.00 92.50 191 ARG A CA 1
ATOM 1408 C C . ARG A 1 191 ? 7.302 -6.488 -2.792 1.00 92.50 191 ARG A C 1
ATOM 1410 O O . ARG A 1 191 ? 8.335 -6.935 -3.290 1.00 92.50 191 ARG A O 1
ATOM 1417 N N . LEU A 1 192 ? 6.342 -5.909 -3.520 1.00 95.94 192 LEU A N 1
ATOM 1418 C CA . LEU A 1 192 ? 6.403 -5.709 -4.974 1.00 95.94 192 LEU A CA 1
ATOM 1419 C C . LEU A 1 192 ? 7.092 -4.387 -5.336 1.00 95.94 192 LEU A C 1
ATOM 1421 O O . LEU A 1 192 ? 6.521 -3.307 -5.161 1.00 95.94 192 LEU A O 1
ATOM 1425 N N . HIS A 1 193 ? 8.293 -4.481 -5.901 1.00 97.69 193 HIS A N 1
ATOM 1426 C CA . HIS A 1 193 ? 9.044 -3.353 -6.448 1.00 97.69 193 HIS A CA 1
ATOM 1427 C C . HIS A 1 193 ? 8.909 -3.332 -7.971 1.00 97.69 193 HIS A C 1
ATOM 1429 O O . HIS A 1 193 ? 9.163 -4.340 -8.627 1.00 97.69 193 HIS A O 1
ATOM 1435 N N . LEU A 1 194 ? 8.507 -2.190 -8.527 1.00 98.38 194 LEU A N 1
ATOM 1436 C CA . LEU A 1 194 ? 8.388 -1.969 -9.969 1.00 98.38 194 LEU A CA 1
ATOM 1437 C C . LEU A 1 194 ? 9.509 -1.042 -10.442 1.00 98.38 194 LEU A C 1
ATOM 1439 O O . LEU A 1 194 ? 9.976 -0.187 -9.683 1.00 98.38 194 LEU A O 1
ATOM 1443 N N . PHE A 1 195 ? 9.932 -1.204 -11.691 1.00 98.31 195 PHE A N 1
ATOM 1444 C CA . PHE A 1 195 ? 11.086 -0.512 -12.248 1.00 98.31 195 PHE A CA 1
ATOM 1445 C C . PHE A 1 195 ? 10.785 0.048 -13.631 1.00 98.31 195 PHE A C 1
ATOM 1447 O O . PHE A 1 195 ? 10.046 -0.526 -14.426 1.00 98.31 195 PHE A O 1
ATOM 1454 N N . TYR A 1 196 ? 11.417 1.174 -13.932 1.00 96.88 196 TYR A N 1
ATOM 1455 C CA . TYR A 1 196 ? 11.504 1.688 -15.288 1.00 96.88 196 TYR A CA 1
ATOM 1456 C C . TYR A 1 196 ? 12.317 0.738 -16.179 1.00 96.88 196 TYR A C 1
ATOM 1458 O O . TYR A 1 196 ? 13.303 0.135 -15.733 1.00 96.88 196 TYR A O 1
ATOM 1466 N N . LYS A 1 197 ? 11.924 0.628 -17.447 1.00 95.81 197 LYS A N 1
ATOM 1467 C CA . LYS A 1 197 ? 12.718 -0.018 -18.491 1.00 95.81 197 LYS A CA 1
ATOM 1468 C C . LYS A 1 197 ? 12.404 0.598 -19.845 1.00 95.81 197 LYS A C 1
ATOM 1470 O O . LYS A 1 197 ? 11.237 0.763 -20.190 1.00 95.81 197 LYS A O 1
ATOM 1475 N N . ASP A 1 198 ? 13.441 0.867 -20.622 1.00 94.31 198 ASP A N 1
ATOM 1476 C CA . ASP A 1 198 ? 13.334 1.166 -22.047 1.00 94.31 198 ASP A CA 1
ATOM 1477 C C . ASP A 1 198 ? 14.402 0.382 -22.838 1.00 94.31 198 ASP A C 1
ATOM 1479 O O . ASP A 1 198 ? 14.964 -0.602 -22.350 1.00 94.31 198 ASP A O 1
ATOM 1483 N N . LEU A 1 199 ? 14.660 0.777 -24.088 1.00 89.62 199 LEU A N 1
ATOM 1484 C CA . LEU A 1 199 ? 15.647 0.122 -24.953 1.00 89.62 199 LEU A CA 1
ATOM 1485 C C . LEU A 1 199 ? 17.107 0.327 -24.507 1.00 89.62 199 LEU A C 1
ATOM 1487 O O . LEU A 1 199 ? 17.967 -0.463 -24.894 1.00 89.62 199 LEU A O 1
ATOM 1491 N N . PHE A 1 200 ? 17.398 1.362 -23.719 1.00 91.81 200 PHE A N 1
ATOM 1492 C CA . PHE A 1 200 ? 18.754 1.787 -23.351 1.00 91.81 200 PHE A CA 1
ATOM 1493 C C . PHE A 1 200 ? 19.023 1.736 -21.841 1.00 91.81 200 PHE A C 1
ATOM 1495 O O . PHE A 1 200 ? 20.178 1.806 -21.419 1.00 91.81 200 PHE A O 1
ATOM 1502 N N . SER A 1 201 ? 17.982 1.602 -21.022 1.00 93.56 201 SER A N 1
ATOM 1503 C CA . SER A 1 201 ? 18.034 1.680 -19.569 1.00 93.56 201 SER A CA 1
ATOM 1504 C C . SER A 1 201 ? 17.183 0.590 -18.922 1.00 93.56 201 SER A C 1
ATOM 1506 O O . SER A 1 201 ? 16.059 0.300 -19.333 1.00 93.56 201 SER A O 1
ATOM 1508 N N . ASP A 1 202 ? 17.732 -0.010 -17.867 1.00 97.06 202 ASP A N 1
ATOM 1509 C CA . ASP A 1 202 ? 17.068 -1.022 -17.056 1.00 97.06 202 ASP A CA 1
ATOM 1510 C C . ASP A 1 202 ? 17.294 -0.706 -15.577 1.00 97.06 202 ASP A C 1
ATOM 1512 O O . ASP A 1 202 ? 18.335 -1.033 -14.998 1.00 97.06 202 ASP A O 1
ATOM 1516 N N . ALA A 1 203 ? 16.298 -0.073 -14.961 1.00 97.25 203 ALA A N 1
ATOM 1517 C CA . ALA A 1 203 ? 16.412 0.373 -13.582 1.00 97.25 203 ALA A CA 1
ATOM 1518 C C . ALA A 1 203 ? 16.475 -0.796 -12.582 1.00 97.25 203 ALA A C 1
ATOM 1520 O O . ALA A 1 203 ? 17.049 -0.632 -11.507 1.00 97.25 203 ALA A O 1
ATOM 1521 N N . LEU A 1 204 ? 15.958 -1.983 -12.929 1.00 97.75 204 LEU A N 1
ATOM 1522 C CA . LEU A 1 204 ? 16.115 -3.188 -12.107 1.00 97.75 204 LEU A CA 1
ATOM 1523 C C . LEU A 1 204 ? 17.574 -3.663 -12.111 1.00 97.75 204 LEU A C 1
ATOM 1525 O O . LEU A 1 204 ? 18.100 -4.086 -11.079 1.00 97.75 204 LEU A O 1
ATOM 1529 N N . LYS A 1 205 ? 18.258 -3.575 -13.258 1.00 97.62 205 LYS A N 1
ATOM 1530 C CA . LYS A 1 205 ? 19.679 -3.937 -13.356 1.00 97.62 205 LYS A CA 1
ATOM 1531 C C . LYS A 1 205 ? 20.547 -3.050 -12.467 1.00 97.62 205 LYS A C 1
ATOM 1533 O O . LYS A 1 205 ? 21.466 -3.561 -11.829 1.00 97.62 205 LYS A O 1
ATOM 1538 N N . ASP A 1 206 ? 20.266 -1.752 -12.421 1.00 96.88 206 ASP A N 1
ATOM 1539 C CA . ASP A 1 206 ? 20.995 -0.825 -11.553 1.00 96.88 206 ASP A CA 1
ATOM 1540 C C . ASP A 1 206 ? 20.588 -0.979 -10.087 1.00 96.88 206 ASP A C 1
ATOM 1542 O O . ASP A 1 206 ? 21.463 -1.065 -9.226 1.00 96.88 206 ASP A O 1
ATOM 1546 N N . TRP A 1 207 ? 19.292 -1.156 -9.807 1.00 97.75 207 TRP A N 1
ATOM 1547 C CA . TRP A 1 207 ? 18.803 -1.489 -8.469 1.00 97.75 207 TRP A CA 1
ATOM 1548 C C . TRP A 1 207 ? 19.542 -2.684 -7.877 1.00 97.75 207 TRP A C 1
ATOM 1550 O O . TRP A 1 207 ? 20.047 -2.592 -6.769 1.00 97.75 207 TRP A O 1
ATOM 1560 N N . ASN A 1 208 ? 19.701 -3.779 -8.621 1.00 97.81 208 ASN A N 1
ATOM 1561 C CA . ASN A 1 208 ? 20.383 -4.971 -8.108 1.00 97.81 208 ASN A CA 1
ATOM 1562 C C . ASN A 1 208 ? 21.856 -4.729 -7.715 1.00 97.81 208 ASN A C 1
ATOM 1564 O O . ASN A 1 208 ? 22.390 -5.482 -6.905 1.00 97.81 208 ASN A O 1
ATOM 1568 N N . LYS A 1 209 ? 22.515 -3.691 -8.249 1.00 97.88 209 LYS A N 1
ATOM 1569 C CA . LYS A 1 209 ? 23.882 -3.306 -7.847 1.00 97.88 209 LYS A CA 1
ATOM 1570 C C . LYS A 1 209 ? 23.899 -2.459 -6.573 1.00 97.88 209 LYS A C 1
ATOM 1572 O O . LYS A 1 209 ? 24.874 -2.504 -5.830 1.00 97.88 209 LYS A O 1
ATOM 1577 N N . HIS A 1 210 ? 22.832 -1.697 -6.334 1.00 97.19 210 HIS A N 1
ATOM 1578 C CA . HIS A 1 210 ? 22.740 -0.688 -5.277 1.00 97.19 210 HIS A CA 1
ATOM 1579 C C . HIS A 1 210 ? 21.637 -0.980 -4.244 1.00 97.19 210 HIS A C 1
ATOM 1581 O O . HIS A 1 210 ? 21.353 -0.142 -3.397 1.00 97.19 210 HIS A O 1
ATOM 1587 N N . GLU A 1 211 ? 21.023 -2.167 -4.275 1.00 96.25 211 GLU A N 1
ATOM 1588 C CA . GLU A 1 211 ? 19.802 -2.508 -3.523 1.00 96.25 211 GLU A CA 1
ATOM 1589 C C . GLU A 1 211 ? 19.937 -2.235 -2.021 1.00 96.25 211 GLU A C 1
ATOM 1591 O O . GLU A 1 211 ? 19.045 -1.649 -1.413 1.00 96.25 211 GLU A O 1
ATOM 1596 N N . ARG A 1 212 ? 21.095 -2.570 -1.434 1.00 95.81 212 ARG A N 1
ATOM 1597 C CA . ARG A 1 212 ? 21.382 -2.349 -0.004 1.00 95.81 212 ARG A CA 1
ATOM 1598 C C . ARG A 1 212 ? 21.369 -0.876 0.405 1.00 95.81 212 ARG A C 1
ATOM 1600 O O . ARG A 1 212 ? 21.140 -0.574 1.571 1.00 95.81 212 ARG A O 1
ATOM 1607 N N . GLU A 1 213 ? 21.651 0.021 -0.530 1.00 97.38 213 GLU A N 1
ATOM 1608 C CA . GLU A 1 213 ? 21.651 1.465 -0.313 1.00 97.38 213 GLU A CA 1
ATOM 1609 C C . GLU A 1 213 ? 20.297 2.074 -0.694 1.00 97.38 213 GLU A C 1
ATOM 1611 O O . GLU A 1 213 ? 19.729 2.868 0.060 1.00 97.38 213 GLU A O 1
ATOM 1616 N N . TRP A 1 214 ? 19.764 1.686 -1.854 1.00 97.81 214 TRP A N 1
ATOM 1617 C CA . TRP A 1 214 ? 18.596 2.324 -2.451 1.00 97.81 214 TRP A CA 1
ATOM 1618 C C . TRP A 1 214 ? 17.276 1.893 -1.830 1.00 97.81 214 TRP A C 1
ATOM 1620 O O . TRP A 1 214 ? 16.374 2.718 -1.774 1.00 97.81 214 TRP A O 1
ATOM 1630 N N . GLU A 1 215 ? 17.139 0.670 -1.319 1.00 96.69 215 GLU A N 1
ATOM 1631 C CA . GLU A 1 215 ? 15.908 0.245 -0.641 1.00 96.69 215 GLU A CA 1
ATOM 1632 C C . GLU A 1 215 ? 15.625 1.030 0.647 1.00 96.69 215 GLU A C 1
ATOM 1634 O O . GLU A 1 215 ? 14.566 1.658 0.733 1.00 96.69 215 GLU A O 1
ATOM 1639 N N . PRO A 1 216 ? 16.552 1.118 1.622 1.00 96.44 216 PRO A N 1
ATOM 1640 C CA . PRO A 1 216 ? 16.302 1.922 2.813 1.00 96.44 216 PRO A CA 1
ATOM 1641 C C . PRO A 1 216 ? 16.206 3.422 2.492 1.00 96.44 216 PRO A C 1
ATOM 1643 O O . PRO A 1 216 ? 15.515 4.155 3.200 1.00 96.44 216 PRO A O 1
ATOM 1646 N N . ALA A 1 217 ? 16.883 3.905 1.442 1.00 97.88 217 ALA A N 1
ATOM 1647 C CA . ALA A 1 217 ? 16.705 5.275 0.967 1.00 97.88 217 ALA A CA 1
ATOM 1648 C C . ALA A 1 217 ? 15.301 5.496 0.390 1.00 97.88 217 ALA A C 1
ATOM 1650 O O . ALA A 1 217 ? 14.647 6.469 0.762 1.00 97.88 217 ALA A O 1
ATOM 1651 N N . ALA A 1 218 ? 14.814 4.574 -0.441 1.00 97.56 218 ALA A N 1
ATOM 1652 C CA . ALA A 1 218 ? 13.493 4.647 -1.044 1.00 97.56 218 ALA A CA 1
ATOM 1653 C C . ALA A 1 218 ? 12.389 4.627 0.017 1.00 97.56 218 ALA A C 1
ATOM 1655 O O . ALA A 1 218 ? 11.444 5.405 -0.065 1.00 97.56 218 ALA A O 1
ATOM 1656 N N . ASP A 1 219 ? 12.556 3.807 1.053 1.00 95.88 219 ASP A N 1
ATOM 1657 C CA . ASP A 1 219 ? 11.659 3.728 2.205 1.00 95.88 219 ASP A CA 1
ATOM 1658 C C . ASP A 1 219 ? 11.546 5.059 2.956 1.00 95.88 219 ASP A C 1
ATOM 1660 O O . ASP A 1 219 ? 10.439 5.561 3.168 1.00 95.88 219 ASP A O 1
ATOM 1664 N N . ARG A 1 220 ? 12.683 5.687 3.285 1.00 96.44 220 ARG A N 1
ATOM 1665 C CA . ARG A 1 220 ? 12.699 7.012 3.933 1.00 96.44 220 ARG A CA 1
ATOM 1666 C C . ARG A 1 220 ? 12.095 8.096 3.046 1.00 96.44 220 ARG A C 1
ATOM 1668 O O . ARG A 1 220 ? 11.341 8.944 3.522 1.00 96.44 220 ARG A O 1
ATOM 1675 N N . ASN A 1 221 ? 12.441 8.079 1.764 1.00 97.25 221 ASN A N 1
ATOM 1676 C CA . ASN A 1 221 ? 11.968 9.034 0.769 1.00 97.25 221 ASN A CA 1
ATOM 1677 C C . ASN A 1 221 ? 10.449 8.936 0.577 1.00 97.25 221 ASN A C 1
ATOM 1679 O O . ASN A 1 221 ? 9.746 9.951 0.557 1.00 97.25 221 ASN A O 1
ATOM 1683 N N . TRP A 1 222 ? 9.929 7.711 0.514 1.00 94.75 222 TRP A N 1
ATOM 1684 C CA . TRP A 1 222 ? 8.503 7.440 0.411 1.00 94.75 222 TRP A CA 1
ATOM 1685 C C . TRP A 1 222 ? 7.733 7.918 1.643 1.00 94.75 222 TRP A C 1
ATOM 1687 O O . TRP A 1 222 ? 6.746 8.650 1.501 1.00 94.75 222 TRP A O 1
ATOM 1697 N N . GLU A 1 223 ? 8.212 7.582 2.844 1.00 92.44 223 GLU A N 1
ATOM 1698 C CA . GLU A 1 223 ? 7.597 8.021 4.100 1.00 92.44 223 GLU A CA 1
ATOM 1699 C C . GLU A 1 223 ? 7.603 9.548 4.218 1.00 92.44 223 GLU A C 1
ATOM 1701 O O . GLU A 1 223 ? 6.577 10.149 4.534 1.00 92.44 223 GLU A O 1
ATOM 1706 N N . LYS A 1 224 ? 8.722 10.201 3.888 1.00 93.19 224 LYS A N 1
ATOM 1707 C CA . LYS A 1 224 ? 8.834 11.667 3.920 1.00 93.19 224 LYS A CA 1
ATOM 1708 C C . LYS A 1 224 ? 7.807 12.352 3.012 1.00 93.19 224 LYS A C 1
ATOM 1710 O O . LYS A 1 224 ? 7.308 13.419 3.362 1.00 93.19 224 LYS A O 1
ATOM 1715 N N . ARG A 1 225 ? 7.511 11.773 1.845 1.00 90.38 225 ARG A N 1
ATOM 1716 C CA . ARG A 1 225 ? 6.605 12.370 0.847 1.00 90.38 225 ARG A CA 1
ATOM 1717 C C . ARG A 1 225 ? 5.137 12.111 1.131 1.00 90.38 225 ARG A C 1
ATOM 1719 O O . ARG A 1 225 ? 4.318 12.996 0.917 1.00 90.38 225 ARG A O 1
ATOM 1726 N N . THR A 1 226 ? 4.820 10.897 1.562 1.00 87.50 226 THR A N 1
ATOM 1727 C CA . THR A 1 226 ? 3.436 10.401 1.608 1.00 87.50 226 THR A CA 1
ATOM 1728 C C . THR A 1 226 ? 2.926 10.207 3.033 1.00 87.50 226 THR A C 1
ATOM 1730 O O . THR A 1 226 ? 1.726 10.072 3.263 1.00 87.50 226 THR A O 1
ATOM 1733 N N . GLY A 1 227 ? 3.832 10.176 4.014 1.00 85.38 227 GLY A N 1
ATOM 1734 C CA . GLY A 1 227 ? 3.536 9.780 5.386 1.00 85.38 227 GLY A CA 1
ATOM 1735 C C . GLY A 1 227 ? 3.240 8.285 5.552 1.00 85.38 227 GLY A C 1
ATOM 1736 O O . GLY A 1 227 ? 2.843 7.884 6.649 1.00 85.38 227 GLY A O 1
ATOM 1737 N N . GLU A 1 228 ? 3.390 7.477 4.496 1.00 83.81 228 GLU A N 1
ATOM 1738 C CA . GLU A 1 228 ? 3.231 6.025 4.532 1.00 83.81 228 GLU A CA 1
ATOM 1739 C C . GLU A 1 228 ? 4.529 5.371 5.005 1.00 83.81 228 GLU A C 1
ATOM 1741 O O . GLU A 1 228 ? 5.570 5.470 4.355 1.00 83.81 228 GLU A O 1
ATOM 1746 N N . LYS A 1 229 ? 4.453 4.680 6.143 1.00 82.94 229 LYS A N 1
ATOM 1747 C CA . LYS A 1 229 ? 5.589 3.934 6.678 1.00 82.94 229 LYS A CA 1
ATOM 1748 C C . LYS A 1 229 ? 5.917 2.731 5.792 1.00 82.94 229 LYS A C 1
ATOM 1750 O O . LYS A 1 229 ? 4.993 2.115 5.254 1.00 82.94 229 LYS A O 1
ATOM 1755 N N . PRO A 1 230 ? 7.197 2.340 5.688 1.00 79.75 230 PRO A N 1
ATOM 1756 C CA . PRO A 1 230 ? 7.578 1.118 4.995 1.00 79.75 230 PRO A CA 1
ATOM 1757 C C . PRO A 1 230 ? 6.825 -0.085 5.562 1.00 79.75 230 PRO A C 1
ATOM 1759 O O . PRO A 1 230 ? 6.763 -0.277 6.779 1.00 79.75 230 PRO A O 1
ATOM 1762 N N . ARG A 1 231 ? 6.250 -0.904 4.678 1.00 73.81 231 ARG A N 1
ATOM 1763 C CA . ARG A 1 231 ? 5.644 -2.175 5.086 1.00 73.81 231 ARG A CA 1
ATOM 1764 C C . ARG A 1 231 ? 6.748 -3.094 5.599 1.00 73.81 231 ARG A C 1
ATOM 1766 O O . ARG A 1 231 ? 7.802 -3.194 4.970 1.00 73.81 231 ARG A O 1
ATOM 1773 N N . ALA A 1 232 ? 6.495 -3.754 6.726 1.00 63.38 232 ALA A N 1
ATOM 1774 C CA . ALA A 1 232 ? 7.435 -4.706 7.294 1.00 63.38 232 ALA A CA 1
ATOM 1775 C C . ALA A 1 232 ? 7.758 -5.806 6.272 1.00 63.38 232 ALA A C 1
ATOM 1777 O O . ALA A 1 232 ? 6.867 -6.327 5.600 1.00 63.38 232 ALA A O 1
ATOM 1778 N N . ALA A 1 233 ? 9.041 -6.150 6.170 1.00 56.22 233 ALA A N 1
ATOM 1779 C CA . ALA A 1 233 ? 9.482 -7.368 5.510 1.00 56.22 233 ALA A CA 1
ATOM 1780 C C . ALA A 1 233 ? 8.746 -8.558 6.136 1.00 56.22 233 ALA A C 1
ATOM 1782 O O . ALA A 1 233 ? 8.734 -8.681 7.362 1.00 56.22 233 ALA A O 1
ATOM 1783 N N . THR A 1 234 ? 8.139 -9.431 5.328 1.00 50.22 234 THR A N 1
ATOM 1784 C CA . THR A 1 234 ? 7.621 -10.697 5.867 1.00 50.22 234 THR A CA 1
ATOM 1785 C C . THR A 1 234 ? 8.826 -11.569 6.223 1.00 50.22 234 THR A C 1
ATOM 1787 O O . THR A 1 234 ? 9.578 -11.933 5.314 1.00 50.22 234 THR A O 1
ATOM 1790 N N . PRO A 1 235 ? 9.062 -11.915 7.502 1.00 29.97 235 PRO A N 1
ATOM 1791 C CA . PRO A 1 235 ? 10.154 -12.809 7.855 1.00 29.97 235 PRO A CA 1
ATOM 1792 C C . PRO A 1 235 ? 9.794 -14.208 7.338 1.00 29.97 235 PRO A C 1
ATOM 1794 O O . PRO A 1 235 ? 8.877 -14.830 7.865 1.00 29.97 235 PRO A O 1
ATOM 1797 N N . GLY A 1 236 ? 10.469 -14.697 6.292 1.00 35.16 236 GLY A N 1
ATOM 1798 C CA . GLY A 1 236 ? 10.340 -16.102 5.870 1.00 35.16 236 GLY A CA 1
ATOM 1799 C C . GLY A 1 236 ? 10.171 -16.403 4.379 1.00 35.16 236 GLY A C 1
ATOM 1800 O O . GLY A 1 236 ? 9.923 -17.557 4.046 1.00 35.16 236 GLY A O 1
ATOM 1801 N N . GLY A 1 237 ? 10.319 -15.436 3.473 1.00 32.66 237 GLY A N 1
ATOM 1802 C CA . GLY A 1 237 ? 10.428 -15.743 2.042 1.00 32.66 237 GLY A CA 1
ATOM 1803 C C . GLY A 1 237 ? 11.863 -16.122 1.676 1.00 32.66 237 GLY A C 1
ATOM 1804 O O . GLY A 1 237 ? 12.673 -15.221 1.476 1.00 32.66 237 GLY A O 1
ATOM 1805 N N . GLN A 1 238 ? 12.171 -17.423 1.647 1.00 30.39 238 GLN A N 1
ATOM 1806 C CA . GLN A 1 238 ? 13.374 -17.949 0.982 1.00 30.39 238 GLN A CA 1
ATOM 1807 C C . GLN A 1 238 ? 13.307 -17.717 -0.528 1.00 30.39 238 GLN A C 1
ATOM 1809 O O . GLN A 1 238 ? 12.190 -17.837 -1.084 1.00 30.39 238 GLN A O 1
#

Radius of gyration: 20.07 Å; chains: 1; bounding box: 46×30×61 Å

pLDDT: mean 87.66, std 12.52, range [29.97, 98.38]

Foldseek 3Di:
DWAKEKEKEAEDPLVVVLVVLCVVCVVVRVSYHYHYDHFQVVVCVQAVDHGDDPNQKIWIFIATSVSYTLDTDIAGSDDDCRVVRVVCRVCLSCLDFQLVQADAPVPALEHLQQWQLQCVVVHATDHFDPVQWDDDNNHIHGHPDVVSSVVCVSPVPLRDAQRNQFALLCCQVPVDGHHFNSRQWDQDLSHIHTHHDDPPDRSSVVCVVCVVRRNVSSQVSRCVVGVDHGDDRNPDDD